Protein AF-A0A7K5V423-F1 (afdb_monomer)

Mean predicted aligned error: 10.43 Å

Radius of gyration: 22.34 Å; Cα contacts (8 Å, |Δi|>4): 93; chains: 1; bounding box: 46×46×79 Å

Structure (mmCIF, N/CA/C/O backbone):
data_AF-A0A7K5V423-F1
#
_entry.id   AF-A0A7K5V423-F1
#
loop_
_atom_site.group_PDB
_atom_site.id
_atom_site.type_symbol
_atom_site.label_atom_id
_atom_site.label_alt_id
_atom_site.label_comp_id
_atom_site.label_asym_id
_atom_site.label_entity_id
_atom_site.label_seq_id
_atom_site.pdbx_PDB_ins_code
_atom_site.Cartn_x
_atom_site.Cartn_y
_atom_site.Cartn_z
_atom_site.occupancy
_atom_site.B_iso_or_equiv
_atom_site.auth_seq_id
_atom_site.auth_comp_id
_atom_site.auth_asym_id
_atom_site.auth_atom_id
_atom_site.pdbx_PDB_model_num
ATOM 1 N N . PHE A 1 1 ? -15.374 -1.436 -6.462 1.00 50.62 1 PHE A N 1
ATOM 2 C CA . PHE A 1 1 ? -16.085 -1.368 -7.755 1.00 50.62 1 PHE A CA 1
ATOM 3 C C . PHE A 1 1 ? -15.903 -0.035 -8.466 1.00 50.62 1 PHE A C 1
ATOM 5 O O . PHE A 1 1 ? -15.470 -0.075 -9.604 1.00 50.62 1 PHE A O 1
ATOM 12 N N . GLN A 1 2 ? -16.116 1.125 -7.826 1.00 54.78 2 GLN A N 1
ATOM 13 C CA . GLN A 1 2 ? -15.914 2.431 -8.483 1.00 54.78 2 GLN A CA 1
ATOM 14 C C . GLN A 1 2 ? -14.522 2.605 -9.125 1.00 54.78 2 GLN A C 1
ATOM 16 O O . GLN A 1 2 ? -14.436 3.073 -10.252 1.00 54.78 2 GLN A O 1
ATOM 21 N N . GLY A 1 3 ? -13.448 2.125 -8.485 1.00 61.47 3 GLY A N 1
ATOM 22 C CA . GLY A 1 3 ? -12.099 2.168 -9.067 1.00 61.47 3 GLY A CA 1
ATOM 23 C C . GLY A 1 3 ? -11.951 1.449 -10.418 1.00 61.47 3 GLY A C 1
ATOM 24 O O . GLY A 1 3 ? -11.221 1.922 -11.270 1.00 61.47 3 GLY A O 1
ATOM 25 N N . ILE A 1 4 ? -12.699 0.371 -10.680 1.00 63.97 4 ILE A N 1
ATOM 26 C CA . ILE A 1 4 ? -12.618 -0.367 -11.959 1.00 63.97 4 ILE A CA 1
ATOM 27 C C . ILE A 1 4 ? -13.113 0.479 -13.138 1.00 63.97 4 ILE A C 1
ATOM 29 O O . ILE A 1 4 ? -12.642 0.298 -14.253 1.00 63.97 4 ILE A O 1
ATOM 33 N N . VAL A 1 5 ? -14.046 1.402 -12.894 1.00 65.00 5 VAL A N 1
ATOM 34 C CA . VAL A 1 5 ? -14.596 2.294 -13.925 1.00 65.00 5 VAL A CA 1
ATOM 35 C C . VAL A 1 5 ? -13.837 3.619 -13.948 1.00 65.00 5 VAL A C 1
ATOM 37 O O . VAL A 1 5 ? -13.493 4.122 -15.013 1.00 65.00 5 VAL A O 1
ATOM 40 N N . ILE A 1 6 ? -13.523 4.166 -12.771 1.00 72.81 6 ILE A N 1
ATOM 41 C CA . ILE A 1 6 ? -12.854 5.463 -12.636 1.00 72.81 6 ILE A CA 1
ATOM 42 C C . ILE A 1 6 ? -11.404 5.393 -13.119 1.00 72.81 6 ILE A C 1
ATOM 44 O O . ILE A 1 6 ? -10.964 6.306 -13.802 1.00 72.81 6 ILE A O 1
ATOM 48 N N . THR A 1 7 ? -10.655 4.331 -12.807 1.00 68.88 7 THR A N 1
ATOM 49 C CA . THR A 1 7 ? -9.236 4.226 -13.184 1.00 68.88 7 THR A CA 1
ATOM 50 C C . THR A 1 7 ? -9.009 4.254 -14.703 1.00 68.88 7 THR A C 1
ATOM 52 O O . THR A 1 7 ? -8.211 5.083 -15.133 1.00 68.88 7 THR A O 1
ATOM 55 N N . PRO A 1 8 ? -9.696 3.455 -15.544 1.00 65.31 8 PRO A N 1
ATOM 56 C CA . PRO A 1 8 ? -9.530 3.552 -16.995 1.00 65.31 8 PRO A CA 1
ATOM 57 C C . PRO A 1 8 ? -10.060 4.872 -17.572 1.00 65.31 8 PRO A C 1
ATOM 59 O O . PRO A 1 8 ? -9.455 5.398 -18.501 1.00 65.31 8 PRO A O 1
ATOM 62 N N . LEU A 1 9 ? -11.125 5.453 -17.004 1.00 70.00 9 LEU A N 1
ATOM 63 C CA . LEU A 1 9 ? -11.620 6.776 -17.408 1.00 70.00 9 LEU A CA 1
ATOM 64 C C . LEU A 1 9 ? -10.583 7.879 -17.127 1.00 70.00 9 LEU A C 1
ATOM 66 O O . LEU A 1 9 ? -10.346 8.749 -17.960 1.00 70.00 9 LEU A O 1
ATOM 70 N N . LEU A 1 10 ? -9.937 7.823 -15.961 1.00 70.12 10 LEU A N 1
ATOM 71 C CA . LEU A 1 10 ? -8.905 8.775 -15.561 1.00 70.12 10 LEU A CA 1
ATOM 72 C C . LEU A 1 10 ? -7.635 8.595 -16.405 1.00 70.12 10 LEU A C 1
ATOM 74 O O . LEU A 1 10 ? -7.051 9.582 -16.839 1.00 70.12 10 LEU A O 1
ATOM 78 N N . LEU A 1 11 ? -7.244 7.351 -16.702 1.00 67.19 11 LEU A N 1
ATOM 79 C CA . LEU A 1 11 ? -6.149 7.063 -17.634 1.00 67.19 11 LEU A CA 1
ATOM 80 C C . LEU A 1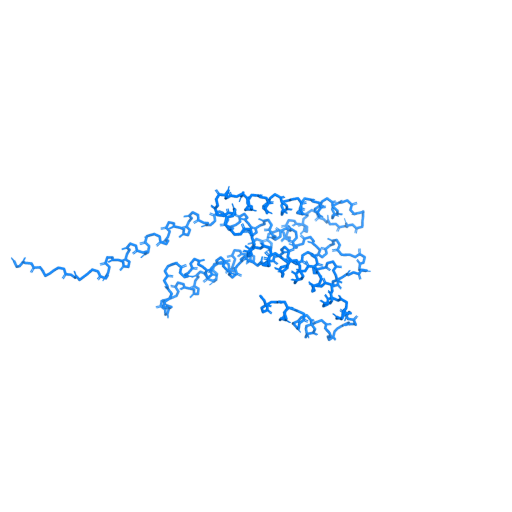 11 ? -6.447 7.602 -19.039 1.00 67.19 11 LEU A C 1
ATOM 82 O O . LEU A 1 11 ? -5.557 8.177 -19.655 1.00 67.19 11 LEU A O 1
ATOM 86 N N . LEU A 1 12 ? -7.684 7.479 -19.528 1.00 66.94 12 LEU A N 1
ATOM 87 C CA . LEU A 1 12 ? -8.092 8.037 -20.820 1.00 66.94 12 LEU A CA 1
ATOM 88 C C . LEU A 1 12 ? -7.981 9.569 -20.834 1.00 66.94 12 LEU A C 1
ATOM 90 O O . LEU A 1 12 ? -7.459 10.132 -21.790 1.00 66.94 12 LEU A O 1
ATOM 94 N N . LEU A 1 13 ? -8.409 10.237 -19.762 1.00 72.00 13 LEU A N 1
ATOM 95 C CA . LEU A 1 13 ? -8.327 11.694 -19.653 1.00 72.00 13 LEU A CA 1
ATOM 96 C C . LEU A 1 13 ? -6.871 12.195 -19.599 1.00 72.00 13 LEU A C 1
ATOM 98 O O . LEU A 1 13 ? -6.524 13.165 -20.270 1.00 72.00 13 LEU A O 1
ATOM 102 N N . PHE A 1 14 ? -6.017 11.535 -18.810 1.00 68.69 14 PHE A N 1
ATOM 103 C CA . PHE A 1 14 ? -4.633 11.970 -18.596 1.00 68.69 14 PHE A CA 1
ATOM 104 C C . PHE A 1 14 ? -3.659 11.511 -19.693 1.00 68.69 14 PHE A C 1
ATOM 106 O O . PHE A 1 14 ? -2.757 12.270 -20.031 1.00 68.69 14 PHE A O 1
ATOM 113 N N . LEU A 1 15 ? -3.815 10.303 -20.251 1.00 63.75 15 LEU A N 1
ATOM 114 C CA . LEU A 1 15 ? -2.890 9.738 -21.249 1.00 63.75 15 LEU A CA 1
ATOM 115 C C . LEU A 1 15 ? -3.443 9.728 -22.681 1.00 63.75 15 LEU A C 1
ATOM 117 O O . LEU A 1 15 ? -2.656 9.737 -23.624 1.00 63.75 15 LEU A O 1
ATOM 121 N N . GLY A 1 16 ? -4.767 9.754 -22.871 1.00 57.25 16 GLY A N 1
ATOM 122 C CA . GLY A 1 16 ? -5.384 9.791 -24.207 1.00 57.25 16 GLY A CA 1
ATOM 123 C C . GLY A 1 16 ? -5.081 11.072 -24.992 1.00 57.25 16 GLY A C 1
ATOM 124 O O . GLY A 1 16 ? -5.249 11.104 -26.206 1.00 57.25 16 GLY A O 1
ATOM 125 N N . SER A 1 17 ? -4.581 12.104 -24.309 1.00 56.50 17 SER A N 1
ATOM 126 C CA . SER A 1 17 ? -4.147 13.370 -24.906 1.00 56.50 17 SER A CA 1
ATOM 127 C C . SER A 1 17 ? -2.738 13.308 -25.519 1.00 56.50 17 SER A C 1
ATOM 129 O O . SER A 1 17 ? -2.360 14.224 -26.245 1.00 56.50 17 SER A O 1
ATOM 131 N N . SER A 1 18 ? -1.938 12.275 -25.218 1.00 53.94 18 SER A N 1
ATOM 132 C CA . SER A 1 18 ? -0.499 12.253 -25.540 1.00 53.94 18 SER A CA 1
ATOM 133 C C . SER A 1 18 ? -0.036 11.037 -26.352 1.00 53.94 18 SER A C 1
ATOM 135 O O . SER A 1 18 ? 1.053 11.086 -26.918 1.00 53.94 18 SER A O 1
ATOM 137 N N . SER A 1 19 ? -0.830 9.966 -26.462 1.00 53.25 19 SER A N 1
ATOM 138 C CA . SER A 1 19 ? -0.511 8.809 -27.314 1.00 53.25 19 SER A CA 1
ATOM 139 C C . SER A 1 19 ? -1.742 7.938 -27.600 1.00 53.25 19 SER A C 1
ATOM 141 O O . SER A 1 19 ? -2.735 7.979 -26.873 1.00 53.25 19 SER A O 1
ATOM 143 N N . SER A 1 20 ? -1.687 7.126 -28.666 1.00 57.38 20 SER A N 1
ATOM 144 C CA . SER A 1 20 ? -2.715 6.130 -29.010 1.00 57.38 20 SER A CA 1
ATOM 145 C C . SER A 1 20 ? -2.671 4.948 -28.034 1.00 57.38 20 SER A C 1
ATOM 147 O O . SER A 1 20 ? -2.261 3.838 -28.378 1.00 57.38 20 SER A O 1
ATOM 149 N N . VAL A 1 21 ? -3.040 5.195 -26.781 1.00 60.91 21 VAL A N 1
ATOM 150 C CA . VAL A 1 21 ? -3.124 4.155 -25.757 1.00 60.91 21 VAL A CA 1
ATOM 151 C C . VAL A 1 21 ? -4.294 3.224 -26.114 1.00 60.91 21 VAL A C 1
ATOM 153 O O . VAL A 1 21 ? -5.422 3.706 -26.260 1.00 60.91 21 VAL A O 1
ATOM 156 N N . PRO A 1 22 ? -4.081 1.901 -26.266 1.00 67.19 22 PRO A N 1
ATOM 157 C CA . PRO A 1 22 ? -5.123 0.976 -26.703 1.00 67.19 22 PRO A CA 1
ATOM 158 C C . PRO A 1 22 ? -6.128 0.711 -25.568 1.00 67.19 22 PRO A C 1
ATOM 160 O O . PRO A 1 22 ? -6.074 -0.285 -24.852 1.00 67.19 22 PRO A O 1
ATOM 163 N N . PHE A 1 23 ? -7.074 1.633 -25.393 1.00 67.88 23 PHE A N 1
ATOM 164 C CA . PHE A 1 23 ? -8.056 1.619 -24.305 1.00 67.88 23 PHE A CA 1
ATOM 165 C C . PHE A 1 23 ? -8.865 0.316 -24.238 1.00 67.88 23 PHE A C 1
ATOM 167 O O . PHE A 1 23 ? -9.04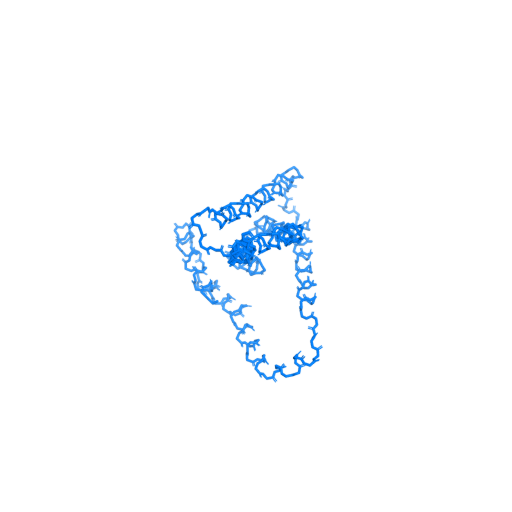8 -0.248 -23.159 1.00 67.88 23 PHE A O 1
ATOM 174 N N . THR A 1 24 ? -9.323 -0.187 -25.388 1.00 71.25 24 THR A N 1
ATOM 175 C CA . THR A 1 24 ? -10.166 -1.389 -25.468 1.00 71.25 24 THR A CA 1
ATOM 176 C C . THR A 1 24 ? -9.448 -2.636 -24.954 1.00 71.25 24 THR A C 1
ATOM 178 O O . THR A 1 24 ? -10.059 -3.440 -24.246 1.00 71.25 24 THR A O 1
ATOM 181 N N . SER A 1 25 ? -8.155 -2.798 -25.258 1.00 72.81 25 SER A N 1
ATOM 182 C CA . SER A 1 25 ? -7.381 -3.941 -24.761 1.00 72.81 25 SER A CA 1
ATOM 183 C C . SER A 1 25 ? -7.120 -3.814 -23.262 1.00 72.81 25 SER A C 1
ATOM 185 O O . SER A 1 25 ? -7.344 -4.780 -22.534 1.00 72.81 25 SER A O 1
ATOM 187 N N . ILE A 1 26 ? -6.767 -2.615 -22.780 1.00 72.69 26 ILE A N 1
ATOM 188 C CA . ILE A 1 26 ? -6.561 -2.353 -21.348 1.00 72.69 26 ILE A CA 1
ATOM 189 C C . ILE A 1 26 ? -7.835 -2.654 -20.554 1.00 72.69 26 ILE A C 1
ATOM 191 O O . ILE A 1 26 ? -7.785 -3.373 -19.557 1.00 72.69 26 ILE A O 1
ATOM 195 N N . PHE A 1 27 ? -8.982 -2.143 -21.006 1.00 73.94 27 PHE A N 1
ATOM 196 C CA . PHE A 1 27 ? -10.268 -2.349 -20.344 1.00 73.94 27 PHE A CA 1
ATOM 197 C C . PHE A 1 27 ? -10.667 -3.830 -20.317 1.00 73.94 27 PHE A C 1
ATOM 199 O O . PHE A 1 27 ? -10.994 -4.359 -19.253 1.00 73.94 27 PHE A O 1
ATOM 206 N N . SER A 1 28 ? -10.593 -4.513 -21.466 1.00 77.75 28 SER A N 1
ATOM 207 C CA . SER A 1 28 ? -10.932 -5.937 -21.579 1.00 77.75 28 SER A CA 1
ATOM 208 C C . SER A 1 28 ? -10.047 -6.801 -20.675 1.00 77.75 28 SER A C 1
ATOM 210 O O . SER A 1 28 ? -10.534 -7.652 -19.927 1.00 77.75 28 SER A O 1
ATOM 212 N N . GLN A 1 29 ? -8.743 -6.531 -20.657 1.00 75.56 29 GLN A N 1
ATOM 213 C CA . GLN A 1 29 ? -7.792 -7.304 -19.869 1.00 75.56 29 GLN A CA 1
ATOM 214 C C . GLN A 1 29 ? -7.914 -7.026 -18.363 1.00 75.56 29 GLN A C 1
ATOM 216 O O . GLN A 1 29 ? -7.826 -7.966 -17.571 1.00 75.56 29 GLN A O 1
ATOM 221 N N . LEU A 1 30 ? -8.201 -5.783 -17.949 1.00 74.56 30 LEU A N 1
ATOM 222 C CA . LEU A 1 30 ? -8.545 -5.445 -16.557 1.00 74.56 30 LEU A CA 1
ATOM 223 C C . LEU A 1 30 ? -9.791 -6.214 -16.115 1.00 74.56 30 LEU A C 1
ATOM 225 O O . LEU A 1 30 ? -9.808 -6.826 -15.044 1.00 74.56 30 LEU A O 1
ATOM 229 N N . PHE A 1 31 ? -10.823 -6.215 -16.960 1.00 80.00 31 PHE A N 1
ATOM 230 C CA . PHE A 1 31 ? -12.067 -6.915 -16.681 1.00 80.00 31 PHE A CA 1
ATOM 231 C C . PHE A 1 31 ? -11.821 -8.415 -16.474 1.00 80.00 31 PHE A C 1
ATOM 233 O O . PHE A 1 31 ? -12.218 -8.965 -15.444 1.00 80.00 31 PHE A O 1
ATOM 240 N N . MET A 1 32 ? -11.075 -9.051 -17.378 1.00 83.19 32 MET A N 1
ATOM 241 C CA . MET A 1 32 ? -10.729 -10.473 -17.277 1.00 83.19 32 MET A CA 1
ATOM 242 C C . MET A 1 32 ? -9.826 -10.795 -16.078 1.00 83.19 32 MET A C 1
ATOM 244 O O . MET A 1 32 ? -10.017 -11.814 -15.422 1.00 83.19 32 MET A O 1
ATOM 248 N N . THR A 1 33 ? -8.866 -9.928 -15.753 1.00 78.25 33 THR A N 1
ATOM 249 C CA . THR A 1 33 ? -7.858 -10.208 -14.712 1.00 78.25 33 THR A CA 1
ATOM 250 C C . THR A 1 33 ? -8.357 -9.890 -13.302 1.00 78.25 33 THR A C 1
ATOM 252 O O . THR A 1 33 ? -7.920 -10.514 -12.340 1.00 78.25 33 THR A O 1
ATOM 255 N N . VAL A 1 34 ? -9.263 -8.919 -13.149 1.00 77.75 34 VAL A N 1
ATOM 256 C CA . VAL A 1 34 ? -9.687 -8.413 -11.832 1.00 77.75 34 VAL A CA 1
ATOM 257 C C . VAL A 1 34 ? -11.173 -8.643 -11.597 1.00 77.75 34 VAL A C 1
ATOM 259 O O . VAL A 1 34 ? -11.556 -9.167 -10.554 1.00 77.75 34 VAL A O 1
ATOM 262 N N . VAL A 1 35 ? -12.032 -8.265 -12.545 1.00 80.81 35 VAL A N 1
ATOM 263 C CA . VAL A 1 35 ? -13.490 -8.282 -12.335 1.00 80.81 35 VAL A CA 1
ATOM 264 C C . VAL A 1 35 ? -14.030 -9.705 -12.349 1.00 80.81 35 VAL A C 1
ATOM 266 O O . VAL A 1 35 ? -14.762 -10.085 -11.436 1.00 80.81 35 VAL A O 1
ATOM 269 N N . VAL A 1 36 ? -13.631 -10.506 -13.336 1.00 86.81 36 VAL A N 1
ATOM 270 C CA . VAL A 1 36 ? -14.049 -11.909 -13.465 1.00 86.81 36 VAL A CA 1
ATOM 271 C C . VAL A 1 36 ? -13.692 -12.735 -12.218 1.00 86.81 36 VAL A C 1
ATOM 273 O O . VAL A 1 36 ? -14.615 -13.286 -11.610 1.00 86.81 36 VAL A O 1
ATOM 276 N N . PRO A 1 37 ? -12.428 -12.794 -11.749 1.00 86.81 37 PRO A N 1
ATOM 277 C CA . PRO A 1 37 ? -12.095 -13.559 -10.547 1.00 86.81 37 PRO A CA 1
ATOM 278 C C . PRO A 1 37 ? -12.760 -13.010 -9.280 1.00 86.81 37 PRO A C 1
ATOM 280 O O . PRO A 1 37 ? -13.091 -13.793 -8.389 1.00 86.81 37 PRO A O 1
ATOM 283 N N . LEU A 1 38 ? -13.037 -11.702 -9.196 1.00 85.25 38 LEU A N 1
ATOM 284 C CA . LEU A 1 38 ? -13.831 -11.151 -8.094 1.00 85.25 38 LEU A CA 1
ATOM 285 C C . LEU A 1 38 ? -15.280 -11.650 -8.122 1.00 85.25 38 LEU A C 1
ATOM 287 O O . LEU A 1 38 ? -15.792 -12.038 -7.073 1.00 85.25 38 LEU A O 1
ATOM 291 N N . ILE A 1 39 ? -15.938 -11.666 -9.284 1.00 87.81 39 ILE A N 1
ATOM 292 C CA . ILE A 1 39 ? -17.312 -12.178 -9.423 1.00 87.81 39 ILE A CA 1
ATOM 293 C C . ILE A 1 39 ? -17.355 -13.661 -9.054 1.00 87.81 39 ILE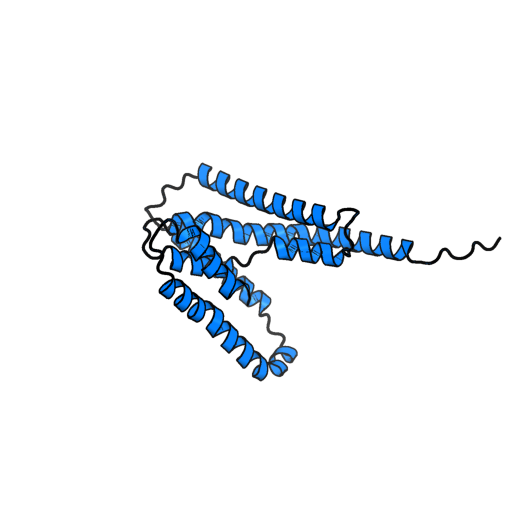 A C 1
ATOM 295 O O . ILE A 1 39 ? -18.164 -14.055 -8.212 1.00 87.81 39 ILE A O 1
ATOM 299 N N . ILE A 1 40 ? -16.445 -14.463 -9.615 1.00 90.50 40 ILE A N 1
ATOM 300 C CA . ILE A 1 40 ? -16.327 -15.892 -9.297 1.00 90.50 40 ILE A CA 1
ATOM 301 C C . ILE A 1 40 ? -16.108 -16.070 -7.791 1.00 90.50 40 ILE A C 1
ATOM 303 O O . ILE A 1 40 ? -16.834 -16.826 -7.151 1.00 90.50 40 ILE A O 1
ATOM 307 N N . GLY A 1 41 ? -15.179 -15.318 -7.197 1.00 87.31 41 GLY A N 1
ATOM 308 C CA . GLY A 1 41 ? -14.908 -15.354 -5.762 1.00 87.31 41 GLY A CA 1
ATOM 309 C C . GLY A 1 41 ? -16.129 -15.010 -4.903 1.00 87.31 41 GLY A C 1
ATOM 310 O O . GLY A 1 41 ? -16.377 -15.683 -3.905 1.00 87.31 41 GLY A O 1
ATOM 311 N N . GLN A 1 42 ? -16.935 -14.014 -5.288 1.00 87.56 42 GLN A N 1
ATOM 312 C CA . GLN A 1 42 ? -18.170 -13.660 -4.569 1.00 87.56 42 GLN A CA 1
ATOM 313 C C . GLN A 1 42 ? -19.248 -14.744 -4.687 1.00 87.56 42 GLN A C 1
ATOM 315 O O . GLN A 1 42 ? -19.936 -15.031 -3.705 1.00 87.56 42 GLN A O 1
ATOM 320 N N . ILE A 1 43 ? -19.378 -15.370 -5.860 1.00 91.56 43 ILE A N 1
ATOM 321 C CA . ILE A 1 43 ? -20.303 -16.487 -6.084 1.00 91.56 43 ILE A CA 1
ATOM 322 C C . ILE A 1 43 ? -19.879 -17.684 -5.229 1.00 91.56 43 ILE A C 1
ATOM 324 O O . ILE A 1 43 ? -20.669 -18.176 -4.427 1.00 91.56 43 ILE A O 1
ATOM 328 N N . VAL A 1 44 ? -18.612 -18.096 -5.320 1.00 90.50 44 VAL A N 1
ATOM 329 C CA . VAL A 1 44 ? -18.041 -19.206 -4.541 1.00 90.50 44 VAL A CA 1
ATOM 330 C C . VAL A 1 44 ? -18.165 -18.949 -3.038 1.00 90.50 44 VAL A C 1
ATOM 332 O O . VAL A 1 44 ? -18.533 -19.852 -2.283 1.00 90.50 44 VAL A O 1
ATOM 335 N N . ARG A 1 45 ? -17.950 -17.704 -2.589 1.00 85.88 45 ARG A N 1
ATOM 336 C CA . ARG A 1 45 ? -18.120 -17.317 -1.182 1.00 85.88 45 ARG A CA 1
ATOM 337 C C . ARG A 1 45 ? -19.530 -17.600 -0.672 1.00 85.88 45 ARG A C 1
ATOM 339 O O . ARG A 1 45 ? -19.655 -17.974 0.488 1.00 85.88 45 ARG A O 1
ATOM 346 N N . ARG A 1 46 ? -20.574 -17.455 -1.497 1.00 85.94 46 ARG A N 1
ATOM 347 C CA . ARG A 1 46 ? -21.955 -17.770 -1.093 1.00 85.94 46 ARG A CA 1
ATOM 348 C C . ARG A 1 46 ? -22.139 -19.260 -0.784 1.00 85.94 46 ARG A C 1
ATOM 350 O O . ARG A 1 46 ? -22.878 -19.575 0.137 1.00 85.94 46 ARG A O 1
ATOM 357 N N . TYR A 1 47 ? -21.448 -20.144 -1.502 1.00 86.62 47 TYR A N 1
ATOM 358 C CA . TYR A 1 47 ? -21.573 -21.597 -1.338 1.00 86.62 47 TYR A CA 1
ATOM 359 C C . TYR A 1 47 ? -20.664 -22.176 -0.247 1.00 86.62 47 TYR A C 1
ATOM 361 O O . TYR A 1 47 ? -21.012 -23.169 0.380 1.00 86.62 47 TYR A O 1
ATOM 369 N N . ILE A 1 48 ? -19.503 -21.561 0.000 1.00 86.94 48 ILE A N 1
ATOM 370 C CA . ILE A 1 48 ? -18.480 -22.086 0.928 1.00 86.94 48 ILE A CA 1
ATOM 371 C C . ILE A 1 48 ? -18.484 -21.328 2.273 1.00 86.94 48 ILE A C 1
ATOM 373 O O . ILE A 1 48 ? -17.692 -21.631 3.164 1.00 86.94 48 ILE A O 1
ATOM 377 N N . LYS A 1 49 ? -19.390 -20.356 2.468 1.00 83.94 49 LYS A N 1
ATOM 378 C CA . LYS A 1 49 ? -19.435 -19.489 3.660 1.00 83.94 49 LYS A CA 1
ATOM 379 C C . LYS A 1 49 ? -19.420 -20.277 4.975 1.00 83.94 49 LYS A C 1
ATOM 381 O O . LYS A 1 49 ? -18.587 -19.998 5.834 1.00 83.94 49 LYS A O 1
ATOM 386 N N . ASP A 1 50 ? -20.278 -21.286 5.100 1.00 83.06 50 ASP A N 1
ATOM 387 C CA . ASP A 1 50 ? -20.435 -22.041 6.349 1.00 83.06 50 ASP A CA 1
ATOM 388 C C . ASP A 1 50 ? -19.214 -22.912 6.659 1.00 83.06 50 ASP A C 1
ATOM 390 O O . ASP A 1 50 ? -18.798 -23.040 7.811 1.00 83.06 50 ASP A O 1
ATOM 394 N N . TRP A 1 51 ? -18.585 -23.484 5.628 1.00 86.44 51 TRP A N 1
ATOM 395 C CA . TRP A 1 51 ? -17.313 -24.192 5.781 1.00 86.44 51 TRP A CA 1
ATOM 396 C C . TRP A 1 51 ? -16.197 -23.228 6.192 1.00 86.44 51 TRP A C 1
ATOM 398 O O . TRP A 1 51 ? -15.367 -23.546 7.049 1.00 86.44 51 TRP A O 1
ATOM 408 N N . LEU A 1 52 ? -16.207 -22.028 5.614 1.00 84.50 52 LEU A N 1
ATOM 409 C CA . LEU A 1 52 ? -15.179 -21.029 5.829 1.00 84.50 52 LEU A CA 1
ATOM 410 C C . LEU A 1 52 ? -15.189 -20.474 7.256 1.00 84.50 52 LEU A C 1
ATOM 412 O O . LEU A 1 52 ? -14.132 -20.344 7.876 1.00 84.50 52 LEU A O 1
ATOM 416 N N . GLU A 1 53 ? -16.377 -20.199 7.792 1.00 82.12 53 GLU A N 1
ATOM 417 C CA . GLU A 1 53 ? -16.557 -19.739 9.173 1.00 82.12 53 GLU A CA 1
ATOM 418 C C . GLU A 1 53 ? -16.136 -20.806 10.195 1.00 82.12 53 GLU A C 1
ATOM 420 O O . GLU A 1 53 ? -15.598 -20.467 11.253 1.00 82.12 53 GLU A O 1
ATOM 425 N N . ARG A 1 54 ? -16.294 -22.093 9.855 1.00 81.94 54 ARG A N 1
ATOM 426 C CA . ARG A 1 54 ? -15.889 -23.224 10.706 1.00 81.94 54 ARG A CA 1
ATOM 427 C C . ARG A 1 54 ? -14.384 -23.477 10.689 1.00 81.94 54 ARG A C 1
ATOM 429 O O . ARG A 1 54 ? -13.793 -23.686 11.744 1.00 81.94 54 ARG A O 1
ATOM 436 N N . LYS A 1 55 ? -13.755 -23.486 9.509 1.00 81.00 55 LYS A N 1
ATOM 437 C CA . LYS A 1 55 ? -12.328 -23.827 9.359 1.00 81.00 55 LYS A CA 1
ATOM 438 C C . LYS A 1 55 ? -11.382 -22.648 9.570 1.00 81.00 55 LYS A C 1
ATOM 440 O O . LYS A 1 55 ? -10.214 -22.897 9.849 1.00 81.00 55 LYS A O 1
ATOM 445 N N . LYS A 1 56 ? -11.858 -21.403 9.426 1.00 77.75 56 LYS A N 1
ATOM 446 C CA . LYS A 1 56 ? -11.053 -20.167 9.517 1.00 77.75 56 LYS A CA 1
ATOM 447 C C . LYS A 1 56 ? -9.675 -20.311 8.842 1.00 77.75 56 LYS A C 1
ATOM 449 O O . LYS A 1 56 ? -8.653 -20.065 9.487 1.00 77.75 56 LYS A O 1
ATOM 454 N N . PRO A 1 57 ? -9.617 -20.754 7.571 1.00 80.31 57 PRO A N 1
ATOM 455 C CA . PRO A 1 57 ? -8.354 -20.915 6.876 1.00 80.31 57 PRO A CA 1
ATOM 456 C C . PRO A 1 57 ? -7.596 -19.581 6.867 1.00 80.31 57 PRO A C 1
ATOM 458 O O . PRO A 1 57 ? -8.218 -18.514 6.779 1.00 80.31 57 PRO A O 1
ATOM 461 N N . PRO A 1 58 ? -6.257 -19.612 6.944 1.00 85.69 58 PRO A N 1
ATOM 462 C CA . PRO A 1 58 ? -5.439 -18.417 7.092 1.00 85.69 58 PRO A CA 1
ATOM 463 C C . PRO A 1 58 ? -5.268 -17.687 5.750 1.00 85.69 58 PRO A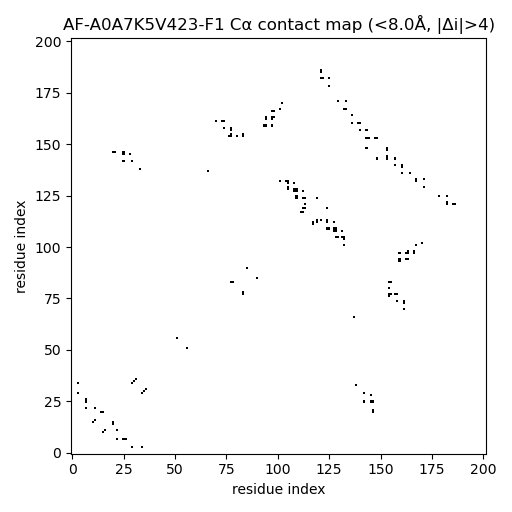 C 1
ATOM 465 O O . PRO A 1 58 ? -4.150 -17.459 5.292 1.00 85.69 58 PRO A O 1
ATOM 468 N N . PHE A 1 59 ? -6.372 -17.286 5.110 1.00 82.12 59 PHE A N 1
ATOM 469 C CA . PHE A 1 59 ? -6.352 -16.554 3.840 1.00 82.12 59 PHE A CA 1
ATOM 470 C C . PHE A 1 59 ? -5.500 -15.288 3.901 1.00 82.12 59 PHE A C 1
ATOM 472 O O . PHE A 1 59 ? -4.852 -14.952 2.917 1.00 82.12 59 PHE A O 1
ATOM 479 N N . GLY A 1 60 ? -5.441 -14.628 5.062 1.00 78.81 60 GLY A N 1
ATOM 480 C CA . GLY A 1 60 ? -4.539 -13.499 5.286 1.00 78.81 60 GLY A CA 1
ATOM 481 C C . GLY A 1 60 ? -3.070 -13.882 5.088 1.00 78.81 60 GLY A C 1
ATOM 482 O O . GLY A 1 60 ? -2.380 -13.247 4.298 1.00 78.81 60 GLY A O 1
ATOM 483 N N . ALA A 1 61 ? -2.607 -14.963 5.723 1.00 82.50 61 ALA A N 1
ATOM 484 C CA . ALA A 1 61 ? -1.222 -15.419 5.597 1.00 82.50 61 ALA A CA 1
ATOM 485 C C . ALA A 1 61 ? -0.898 -15.880 4.170 1.00 82.50 61 ALA A C 1
ATOM 487 O O . ALA A 1 61 ? 0.153 -15.529 3.638 1.00 82.50 61 ALA A O 1
ATOM 488 N N . ILE A 1 62 ? -1.827 -16.598 3.530 1.00 87.19 62 ILE A N 1
ATOM 489 C CA . ILE A 1 62 ? -1.688 -17.015 2.128 1.00 87.19 62 ILE A CA 1
ATOM 490 C C . ILE A 1 62 ? -1.569 -15.781 1.227 1.00 87.19 62 ILE A C 1
ATOM 492 O O . ILE A 1 62 ? -0.658 -15.711 0.408 1.00 87.19 62 ILE A O 1
ATOM 496 N N . SER A 1 63 ? -2.431 -14.776 1.416 1.00 81.19 63 SER A N 1
ATOM 497 C CA . SER A 1 63 ? -2.387 -13.543 0.626 1.00 81.19 63 SER A CA 1
ATOM 498 C C . SER A 1 63 ? -1.069 -12.789 0.803 1.00 81.19 63 SER A C 1
ATOM 500 O O . SER A 1 63 ? -0.488 -12.354 -0.186 1.00 81.19 63 SER A O 1
ATOM 502 N N . SER A 1 64 ? -0.543 -12.713 2.030 1.00 79.31 64 SER A N 1
ATOM 503 C CA . SER A 1 64 ? 0.754 -12.092 2.313 1.00 79.31 64 SER A CA 1
ATOM 504 C C . SER A 1 64 ? 1.916 -12.872 1.698 1.00 79.31 64 SER A C 1
ATOM 506 O O . SER A 1 64 ? 2.856 -12.263 1.197 1.00 79.31 64 SER A O 1
ATOM 508 N N . CYS A 1 65 ? 1.854 -14.206 1.700 1.00 85.31 65 CYS A N 1
ATOM 509 C CA . CYS A 1 65 ? 2.868 -15.060 1.081 1.00 85.31 65 CYS A CA 1
ATOM 510 C C . CYS A 1 65 ? 2.894 -14.884 -0.443 1.00 85.31 65 CYS A C 1
ATOM 512 O O . CYS A 1 65 ? 3.954 -14.629 -1.011 1.00 85.31 65 CYS A O 1
ATOM 514 N N . VAL A 1 66 ? 1.726 -14.923 -1.094 1.00 84.00 66 VAL A N 1
ATOM 515 C CA . VAL A 1 66 ? 1.595 -14.668 -2.539 1.00 84.00 66 VAL A CA 1
ATOM 516 C C . VAL A 1 66 ? 2.090 -13.266 -2.886 1.00 84.00 66 VAL A C 1
ATOM 518 O O . VAL A 1 66 ? 2.822 -13.086 -3.854 1.00 84.00 66 VAL A O 1
ATOM 521 N N . LEU A 1 67 ? 1.744 -12.271 -2.070 1.00 78.62 67 LEU A N 1
ATOM 522 C CA . LEU A 1 67 ? 2.191 -10.895 -2.253 1.00 78.62 67 LEU A CA 1
ATOM 523 C C . LEU A 1 67 ? 3.715 -10.767 -2.173 1.00 78.62 67 LEU A C 1
ATOM 525 O O . LEU A 1 67 ? 4.320 -10.131 -3.033 1.00 78.62 67 LEU A O 1
ATOM 529 N N . LEU A 1 68 ? 4.333 -11.406 -1.179 1.00 81.94 68 LEU A N 1
ATOM 530 C CA . LEU A 1 68 ? 5.786 -11.455 -1.033 1.00 81.94 68 LEU A CA 1
ATOM 531 C C . LEU A 1 68 ? 6.448 -12.150 -2.229 1.00 81.94 68 LEU A C 1
ATOM 533 O O . LEU A 1 68 ? 7.456 -11.662 -2.734 1.00 81.94 68 LEU A O 1
ATOM 537 N N . MET A 1 69 ? 5.853 -13.236 -2.727 1.00 84.06 69 MET A N 1
ATOM 538 C CA . MET A 1 69 ? 6.333 -13.954 -3.908 1.00 84.06 69 MET A CA 1
ATOM 539 C C . MET A 1 69 ? 6.253 -13.096 -5.180 1.00 84.06 69 MET A C 1
ATOM 541 O O . MET A 1 69 ? 7.195 -13.093 -5.968 1.00 84.06 69 MET A O 1
ATOM 545 N N . ILE A 1 70 ? 5.181 -12.318 -5.370 1.00 79.81 70 ILE A N 1
ATOM 546 C CA . ILE A 1 70 ? 5.056 -11.368 -6.492 1.00 79.81 70 ILE A CA 1
ATOM 547 C C . ILE A 1 70 ? 6.138 -10.285 -6.409 1.00 79.81 70 ILE A C 1
ATOM 549 O O . ILE A 1 70 ? 6.776 -9.975 -7.414 1.00 79.81 70 ILE A O 1
ATOM 553 N N . ILE A 1 71 ? 6.369 -9.721 -5.220 1.00 76.31 71 ILE A N 1
ATOM 554 C CA . ILE A 1 71 ? 7.420 -8.713 -5.012 1.00 76.31 71 ILE A CA 1
ATOM 555 C C . ILE A 1 71 ? 8.791 -9.312 -5.341 1.00 76.31 71 ILE A C 1
ATOM 557 O O . ILE A 1 71 ? 9.553 -8.703 -6.084 1.00 76.31 71 ILE A O 1
ATOM 561 N N . TYR A 1 72 ? 9.083 -10.510 -4.830 1.00 80.94 72 TYR A N 1
ATOM 562 C CA . TYR A 1 72 ? 10.353 -11.198 -5.050 1.00 80.94 72 TYR A CA 1
ATOM 563 C C . TYR A 1 72 ? 10.594 -11.519 -6.527 1.00 80.94 72 TYR A C 1
ATOM 565 O O . TYR A 1 72 ? 11.622 -11.136 -7.074 1.00 80.94 72 TYR A O 1
ATOM 573 N N . THR A 1 73 ? 9.632 -12.170 -7.186 1.00 79.19 73 THR A N 1
ATOM 574 C CA . THR A 1 73 ? 9.738 -12.534 -8.609 1.00 79.19 73 THR A CA 1
ATOM 575 C C . THR A 1 73 ? 9.927 -11.302 -9.484 1.00 79.19 73 THR A C 1
ATOM 577 O O . THR A 1 73 ? 10.832 -11.275 -10.308 1.00 79.19 73 THR A O 1
ATOM 580 N N . THR A 1 74 ? 9.158 -10.238 -9.244 1.00 73.69 74 THR A N 1
ATOM 581 C CA . THR A 1 74 ? 9.300 -9.011 -10.035 1.00 73.69 74 THR A CA 1
ATOM 582 C C . THR A 1 74 ? 10.614 -8.281 -9.734 1.00 73.69 74 THR A C 1
ATOM 584 O O . THR A 1 74 ? 11.206 -7.708 -10.639 1.00 73.69 74 THR A O 1
ATOM 587 N N . PHE A 1 75 ? 11.111 -8.319 -8.492 1.00 75.88 75 PHE A N 1
ATOM 588 C CA . PHE A 1 75 ? 12.437 -7.794 -8.157 1.00 75.88 75 PHE A CA 1
ATOM 589 C C . PHE A 1 75 ? 13.529 -8.560 -8.914 1.00 75.88 75 PHE A C 1
ATOM 591 O O . PHE A 1 75 ? 14.360 -7.944 -9.573 1.00 75.88 75 PHE A O 1
ATOM 598 N N . CYS A 1 76 ? 13.496 -9.894 -8.889 1.00 78.25 76 CYS A N 1
ATOM 599 C CA . CYS A 1 76 ? 14.418 -10.720 -9.664 1.00 78.25 76 CYS A CA 1
ATOM 600 C C . CYS A 1 76 ? 14.346 -10.406 -11.165 1.00 78.25 76 CYS A C 1
ATOM 602 O O . CYS A 1 76 ? 15.391 -10.176 -11.764 1.00 78.25 76 CYS A O 1
ATOM 604 N N . ASP A 1 77 ? 13.146 -10.308 -11.745 1.00 74.06 77 ASP A N 1
ATOM 605 C CA . ASP A 1 77 ? 12.956 -9.949 -13.157 1.00 74.06 77 ASP A CA 1
ATOM 606 C C . ASP A 1 77 ? 13.543 -8.570 -13.479 1.00 74.06 77 ASP A C 1
ATOM 608 O O . ASP A 1 77 ? 14.209 -8.392 -14.496 1.00 74.06 77 ASP A O 1
ATOM 612 N N . THR A 1 78 ? 13.325 -7.574 -12.616 1.00 72.31 78 THR A N 1
ATOM 613 C CA . THR A 1 78 ? 13.905 -6.240 -12.783 1.00 72.31 78 THR A CA 1
ATOM 614 C C . THR A 1 78 ? 15.431 -6.317 -12.772 1.00 72.31 78 THR A C 1
ATOM 616 O O . THR A 1 78 ? 16.052 -5.902 -13.740 1.00 72.31 78 THR A O 1
ATOM 619 N N . PHE A 1 79 ? 16.056 -6.871 -11.732 1.00 73.81 79 PHE A N 1
ATOM 620 C CA . PHE A 1 79 ? 17.520 -6.856 -11.598 1.00 73.81 79 PHE A CA 1
ATOM 621 C C . PHE A 1 79 ? 18.251 -7.844 -12.521 1.00 73.81 79 PHE A C 1
ATOM 623 O O . PHE A 1 79 ? 19.450 -7.691 -12.734 1.00 73.81 79 PHE A O 1
ATOM 630 N N . ALA A 1 80 ? 17.552 -8.830 -13.087 1.00 74.31 80 ALA A N 1
ATOM 631 C CA . ALA A 1 80 ? 18.099 -9.729 -14.100 1.00 74.31 80 ALA A CA 1
ATOM 632 C C . ALA A 1 80 ? 18.116 -9.117 -15.512 1.00 74.31 80 ALA A C 1
ATOM 634 O O . ALA A 1 80 ? 18.769 -9.671 -16.395 1.00 74.31 80 ALA A O 1
ATOM 635 N N . ASN A 1 81 ? 17.413 -8.001 -15.751 1.00 69.81 81 ASN A N 1
ATOM 636 C CA . ASN A 1 81 ? 17.401 -7.350 -17.060 1.00 69.81 81 ASN A CA 1
ATOM 637 C C . ASN A 1 81 ? 18.727 -6.600 -17.310 1.00 69.81 81 ASN A C 1
ATOM 639 O O . ASN A 1 81 ? 19.007 -5.626 -16.610 1.00 69.81 81 ASN A O 1
ATOM 643 N N . PRO A 1 82 ? 19.509 -6.975 -18.341 1.00 62.31 82 PRO A N 1
ATOM 644 C CA . PRO A 1 82 ? 20.813 -6.366 -18.622 1.00 62.31 82 PRO A CA 1
ATOM 645 C C . PRO A 1 82 ? 20.731 -4.911 -19.116 1.00 62.31 82 PRO A C 1
ATOM 647 O O . PRO A 1 82 ? 21.731 -4.207 -19.087 1.00 62.31 82 PRO A O 1
ATOM 650 N N . ASN A 1 83 ? 19.546 -4.441 -19.521 1.00 61.47 83 ASN A N 1
ATOM 651 C CA . ASN A 1 83 ? 19.313 -3.084 -20.039 1.00 61.47 83 ASN A CA 1
ATOM 652 C C . ASN A 1 83 ? 19.048 -2.038 -18.937 1.00 61.47 83 ASN A C 1
ATOM 654 O O . ASN A 1 83 ? 18.627 -0.917 -19.225 1.00 61.47 83 ASN A O 1
ATOM 658 N N . ILE A 1 84 ? 19.203 -2.411 -17.667 1.00 64.75 84 ILE A N 1
ATOM 659 C CA . ILE A 1 84 ? 18.956 -1.528 -16.531 1.00 64.75 84 ILE A CA 1
ATOM 660 C C . ILE A 1 84 ? 20.277 -0.885 -16.094 1.00 64.75 84 ILE A C 1
ATOM 662 O O . ILE A 1 84 ? 20.969 -1.393 -15.215 1.00 64.75 84 ILE A O 1
ATOM 666 N N . ASP A 1 85 ? 20.581 0.285 -16.656 1.00 64.50 85 ASP A N 1
ATOM 667 C CA . ASP A 1 85 ? 21.587 1.211 -16.117 1.00 64.50 85 ASP A CA 1
ATOM 668 C C . ASP A 1 85 ? 21.013 1.946 -14.889 1.00 64.50 85 ASP A C 1
ATOM 670 O O . ASP A 1 85 ? 20.738 3.148 -14.909 1.00 64.50 85 ASP A O 1
ATOM 674 N N . LEU A 1 86 ? 20.752 1.212 -13.802 1.00 66.88 86 LEU A N 1
ATOM 675 C CA . LEU A 1 86 ? 20.371 1.816 -12.522 1.00 66.88 86 LEU A CA 1
ATOM 676 C C . LEU A 1 86 ? 21.608 2.013 -11.656 1.00 66.88 86 LEU A C 1
ATOM 678 O O . LEU A 1 86 ? 22.124 1.072 -11.051 1.00 66.88 86 LEU A O 1
ATOM 682 N N . ASP A 1 87 ? 22.031 3.268 -11.533 1.00 76.06 87 ASP A N 1
ATOM 683 C CA . ASP A 1 87 ? 23.031 3.637 -10.544 1.00 76.06 87 ASP A CA 1
ATOM 684 C C . ASP A 1 87 ? 22.491 3.419 -9.116 1.00 76.06 87 ASP A C 1
ATOM 686 O O . ASP A 1 87 ? 21.327 3.702 -8.793 1.00 76.06 87 ASP A O 1
ATOM 690 N N . LYS A 1 88 ? 23.355 2.916 -8.228 1.00 78.62 88 LYS A N 1
ATOM 691 C CA . LYS A 1 88 ? 23.003 2.599 -6.833 1.00 78.62 88 LYS A CA 1
ATOM 692 C C . LYS A 1 88 ? 22.536 3.850 -6.089 1.00 78.62 88 LYS A C 1
ATOM 694 O O . LYS A 1 88 ? 21.621 3.767 -5.268 1.00 78.62 88 LYS A O 1
ATOM 699 N N . PHE A 1 89 ? 23.122 5.009 -6.397 1.00 81.19 89 PHE A N 1
ATOM 700 C CA . PHE A 1 89 ? 22.707 6.286 -5.817 1.00 81.19 89 PHE A CA 1
ATOM 701 C C . PHE A 1 89 ? 21.300 6.687 -6.260 1.00 81.19 89 PHE A C 1
ATOM 703 O O . PHE A 1 89 ? 20.490 7.077 -5.417 1.00 81.19 89 PHE A O 1
ATOM 710 N N . SER A 1 90 ? 20.964 6.523 -7.542 1.00 81.25 90 SER A N 1
ATOM 711 C CA . SER A 1 90 ? 19.617 6.796 -8.055 1.00 81.25 90 SER A CA 1
ATOM 712 C C . SER A 1 90 ? 18.562 5.923 -7.374 1.00 81.25 90 SER A C 1
ATOM 714 O O . SER A 1 90 ? 17.509 6.429 -6.987 1.00 81.25 90 SER A O 1
ATOM 716 N N . LEU A 1 91 ? 18.856 4.640 -7.139 1.00 80.56 91 LEU A N 1
ATOM 717 C CA . LEU A 1 91 ? 17.959 3.748 -6.398 1.00 80.56 91 LEU A CA 1
ATOM 718 C C . LEU A 1 91 ? 17.730 4.205 -4.953 1.00 80.56 91 LEU A C 1
ATOM 720 O O . LEU A 1 91 ? 16.585 4.245 -4.501 1.00 80.56 91 LEU A O 1
ATOM 724 N N . ILE A 1 92 ? 18.789 4.586 -4.234 1.00 84.19 92 ILE A N 1
ATOM 725 C CA . ILE A 1 92 ? 18.673 5.086 -2.854 1.00 84.19 92 ILE A CA 1
ATOM 726 C C . ILE A 1 92 ? 17.831 6.365 -2.811 1.00 84.19 92 ILE A C 1
ATOM 728 O O . ILE A 1 92 ? 16.962 6.504 -1.947 1.00 84.19 92 ILE A O 1
ATOM 732 N N . ILE A 1 93 ? 18.041 7.277 -3.763 1.00 85.94 93 ILE A N 1
ATOM 733 C CA . ILE A 1 93 ? 17.255 8.509 -3.879 1.00 85.94 93 ILE A CA 1
ATOM 734 C C . ILE A 1 93 ? 15.778 8.181 -4.132 1.00 85.94 93 ILE A C 1
ATOM 736 O O . ILE A 1 93 ? 14.914 8.738 -3.458 1.00 85.94 93 ILE A O 1
ATOM 740 N N . ILE A 1 94 ? 15.471 7.240 -5.030 1.00 84.62 94 ILE A N 1
ATOM 741 C CA . ILE A 1 94 ? 14.092 6.803 -5.304 1.00 84.62 94 ILE A CA 1
ATOM 742 C C . ILE A 1 94 ? 13.436 6.235 -4.039 1.00 84.62 94 ILE A C 1
ATOM 744 O O . ILE A 1 94 ? 12.305 6.609 -3.720 1.00 84.62 94 ILE A O 1
ATOM 748 N N . VAL A 1 95 ? 14.139 5.383 -3.286 1.00 85.81 95 VAL A N 1
ATOM 749 C CA . VAL A 1 95 ? 13.643 4.833 -2.010 1.00 85.81 95 VAL A CA 1
ATOM 750 C C . VAL A 1 95 ? 13.352 5.956 -1.014 1.00 85.81 95 VAL A C 1
ATOM 752 O O . VAL A 1 95 ? 12.275 5.976 -0.415 1.00 85.81 95 VAL A O 1
ATOM 755 N N . LEU A 1 96 ? 14.275 6.908 -0.853 1.00 87.62 96 LEU A N 1
ATOM 756 C CA . LEU A 1 96 ? 14.103 8.043 0.057 1.00 87.62 96 LEU A CA 1
ATOM 757 C C . LEU A 1 96 ? 12.923 8.930 -0.340 1.00 87.62 96 LEU A C 1
ATOM 759 O O . LEU A 1 96 ? 12.138 9.316 0.526 1.00 87.62 96 LEU A O 1
ATOM 763 N N . ILE A 1 97 ? 12.765 9.221 -1.632 1.00 89.62 97 ILE A N 1
ATOM 764 C CA . ILE A 1 97 ? 11.633 9.997 -2.148 1.00 89.62 97 ILE A CA 1
ATOM 765 C C . ILE A 1 97 ? 10.324 9.269 -1.843 1.00 89.62 97 ILE A C 1
ATOM 767 O O . ILE A 1 97 ? 9.413 9.869 -1.277 1.00 89.62 97 ILE A O 1
ATOM 771 N N . ILE A 1 98 ? 10.237 7.974 -2.154 1.00 88.31 98 ILE A N 1
ATOM 772 C CA . ILE A 1 98 ? 9.054 7.144 -1.885 1.00 88.31 98 ILE A CA 1
ATOM 773 C C . ILE A 1 98 ? 8.694 7.165 -0.398 1.00 88.31 98 ILE A C 1
ATOM 775 O O . ILE A 1 98 ? 7.534 7.381 -0.041 1.00 88.31 98 ILE A O 1
ATOM 779 N N . PHE A 1 99 ? 9.686 6.970 0.469 1.00 88.69 99 PHE A N 1
ATOM 780 C CA . PHE A 1 99 ? 9.485 6.939 1.912 1.00 88.69 99 PHE A CA 1
ATOM 781 C C . PHE A 1 99 ? 9.039 8.303 2.450 1.00 88.69 99 PHE A C 1
ATOM 783 O O . PHE A 1 99 ? 8.085 8.385 3.224 1.00 88.69 99 PHE A O 1
ATOM 790 N N . SER A 1 100 ? 9.683 9.379 1.991 1.00 89.19 100 SER A N 1
ATOM 791 C CA . SER A 1 100 ? 9.350 10.758 2.355 1.00 89.19 100 SER A CA 1
ATOM 792 C C . SER A 1 100 ? 7.932 11.132 1.922 1.00 89.19 100 SER A C 1
ATOM 794 O O . SER A 1 100 ? 7.140 11.618 2.732 1.00 89.19 100 SER A O 1
ATOM 796 N N . VAL A 1 101 ? 7.564 10.823 0.674 1.00 89.44 101 VAL A N 1
ATOM 797 C CA . VAL A 1 101 ? 6.214 11.052 0.144 1.00 89.44 101 VAL A CA 1
ATOM 798 C C . VAL A 1 101 ? 5.185 10.272 0.960 1.00 89.44 101 VAL A C 1
ATOM 800 O O . VAL A 1 101 ? 4.187 10.851 1.389 1.00 89.44 101 VAL A O 1
ATOM 803 N N . GLN A 1 102 ? 5.432 8.989 1.234 1.00 87.69 102 GLN A N 1
ATOM 804 C CA . GLN A 1 102 ? 4.499 8.159 1.993 1.00 87.69 102 GLN A CA 1
ATOM 805 C C . GLN A 1 102 ? 4.284 8.691 3.414 1.00 87.69 102 GLN A C 1
ATOM 807 O O . GLN A 1 102 ? 3.141 8.849 3.849 1.00 87.69 102 GLN A O 1
ATOM 812 N N . MET A 1 103 ? 5.367 9.024 4.116 1.00 87.88 103 MET A N 1
ATOM 813 C CA . MET A 1 103 ? 5.301 9.602 5.459 1.00 87.88 103 MET A CA 1
ATOM 814 C C . MET A 1 103 ? 4.583 10.952 5.465 1.00 87.88 103 MET A C 1
ATOM 816 O O . MET A 1 103 ? 3.743 11.193 6.333 1.00 87.88 103 MET A O 1
ATOM 820 N N . SER A 1 104 ? 4.852 11.804 4.474 1.00 89.94 104 SER A N 1
ATOM 821 C CA . SER A 1 104 ? 4.190 13.101 4.325 1.00 89.94 104 SER A CA 1
ATOM 822 C C . SER A 1 104 ? 2.679 12.948 4.118 1.00 89.94 104 SER A C 1
ATOM 824 O O . SER A 1 104 ? 1.892 13.597 4.807 1.00 89.94 104 SER A O 1
ATOM 826 N N . PHE A 1 105 ? 2.240 12.017 3.262 1.00 88.88 105 PHE A N 1
ATOM 827 C CA . PHE A 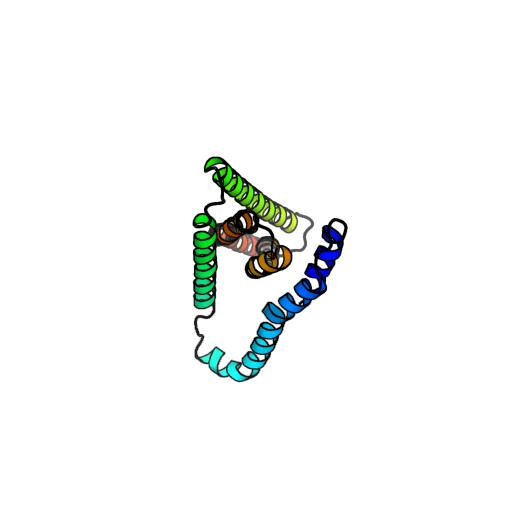1 105 ? 0.815 11.725 3.067 1.00 88.88 105 PHE A CA 1
ATOM 828 C C . PHE A 1 105 ? 0.141 11.176 4.332 1.00 88.88 105 PHE A C 1
ATOM 830 O O . PHE A 1 105 ? -0.976 11.587 4.666 1.00 88.88 105 PHE A O 1
ATOM 837 N N . MET A 1 106 ? 0.802 10.270 5.059 1.00 87.31 106 MET A N 1
ATOM 838 C CA . MET A 1 106 ? 0.287 9.748 6.332 1.00 87.31 106 MET A CA 1
ATOM 839 C C . MET A 1 106 ? 0.145 10.860 7.372 1.00 87.31 106 MET A C 1
ATOM 841 O O . MET A 1 106 ? -0.881 10.959 8.043 1.00 87.31 106 MET A O 1
ATOM 845 N N . PHE A 1 107 ? 1.140 11.738 7.467 1.00 88.56 107 PHE A N 1
ATOM 846 C CA . PHE A 1 107 ? 1.114 12.865 8.389 1.00 88.56 107 PHE A CA 1
ATOM 847 C C . PHE A 1 107 ? 0.033 13.887 8.021 1.00 88.56 107 PHE A C 1
ATOM 849 O O . PHE A 1 107 ? -0.744 14.298 8.881 1.00 88.56 107 PHE A O 1
ATOM 856 N N . LEU A 1 108 ? -0.083 14.248 6.742 1.00 89.56 108 LEU A N 1
ATOM 857 C CA . LEU A 1 108 ? -1.075 15.209 6.265 1.00 89.56 108 LEU A CA 1
ATOM 858 C C . LEU A 1 108 ? -2.508 14.717 6.504 1.00 89.56 108 LEU A C 1
ATOM 860 O O . LEU A 1 108 ? -3.347 15.472 6.995 1.00 89.56 108 LEU A O 1
ATOM 864 N N . THR A 1 109 ? -2.787 13.446 6.204 1.00 87.25 109 THR A N 1
ATOM 865 C CA . THR A 1 109 ? -4.109 12.842 6.447 1.00 87.25 109 THR A CA 1
ATOM 866 C C . THR A 1 109 ? -4.430 12.755 7.939 1.00 87.25 109 THR A C 1
ATOM 868 O O . THR A 1 109 ? -5.566 13.026 8.334 1.00 87.25 109 THR A O 1
ATOM 871 N N . PHE A 1 110 ? -3.431 12.478 8.781 1.00 87.44 110 PHE A N 1
ATOM 872 C CA . PHE A 1 110 ? -3.584 12.503 10.235 1.00 87.44 110 PHE A CA 1
ATOM 873 C C . PHE A 1 110 ? -3.888 13.914 10.758 1.00 87.44 110 PHE A C 1
ATOM 875 O O . PHE A 1 110 ? -4.845 14.090 11.514 1.00 87.44 110 PHE A O 1
ATOM 882 N N . LEU A 1 111 ? -3.138 14.931 10.315 1.00 86.88 111 LEU A N 1
ATOM 883 C CA . LEU A 1 111 ? -3.370 16.332 10.679 1.00 86.88 111 LEU A CA 1
ATOM 884 C C . LEU A 1 111 ? -4.753 16.819 10.245 1.00 86.88 111 LEU A C 1
ATOM 886 O O . LEU A 1 111 ? -5.453 17.470 11.020 1.00 86.88 111 LEU A O 1
ATOM 890 N N . PHE A 1 112 ? -5.153 16.495 9.016 1.00 85.94 112 PHE A N 1
ATOM 891 C CA . PHE A 1 112 ? -6.454 16.881 8.485 1.00 85.94 112 PHE A CA 1
ATOM 892 C C . PHE A 1 112 ? -7.591 16.246 9.290 1.00 85.94 112 PHE A C 1
ATOM 894 O O . PHE A 1 112 ? -8.546 16.927 9.661 1.00 85.94 112 PHE A O 1
ATOM 901 N N . SER A 1 113 ? -7.454 14.963 9.630 1.00 82.50 113 SER A N 1
ATOM 902 C CA . SER A 1 113 ? -8.470 14.232 10.382 1.00 82.50 113 SER A CA 1
ATOM 903 C C . SER A 1 113 ? -8.548 14.641 11.857 1.00 82.50 113 SER A C 1
ATOM 905 O O . SER A 1 113 ? -9.645 14.678 12.414 1.00 82.50 113 SER A O 1
ATOM 907 N N . THR A 1 114 ? -7.417 14.989 12.487 1.00 80.56 114 THR A N 1
ATOM 908 C CA . THR A 1 114 ? -7.364 15.433 13.894 1.00 80.56 114 THR A CA 1
ATOM 909 C C . THR A 1 114 ? -7.597 16.937 14.078 1.00 80.56 114 THR A C 1
ATOM 911 O O . THR A 1 114 ? -7.527 17.430 15.209 1.00 80.56 114 THR A O 1
ATOM 914 N N . ARG A 1 115 ? -7.839 17.684 12.992 1.00 80.50 115 ARG A N 1
ATOM 915 C CA . ARG A 1 115 ? -8.060 19.133 13.036 1.00 80.50 115 ARG A CA 1
ATOM 916 C C . ARG A 1 115 ? -9.264 19.459 13.922 1.00 80.50 115 ARG A C 1
ATOM 918 O O . ARG A 1 115 ? -10.279 18.780 13.869 1.00 80.50 115 ARG A O 1
ATOM 925 N N . ASN A 1 116 ? -9.177 20.548 14.688 1.00 61.31 116 ASN A N 1
ATOM 926 C CA . ASN A 1 116 ? -10.158 20.912 15.725 1.00 61.31 116 ASN A CA 1
ATOM 927 C C . ASN A 1 116 ? -11.606 21.118 15.221 1.00 61.31 116 ASN A C 1
ATOM 929 O O . ASN A 1 116 ? -12.537 21.112 16.014 1.00 61.31 116 ASN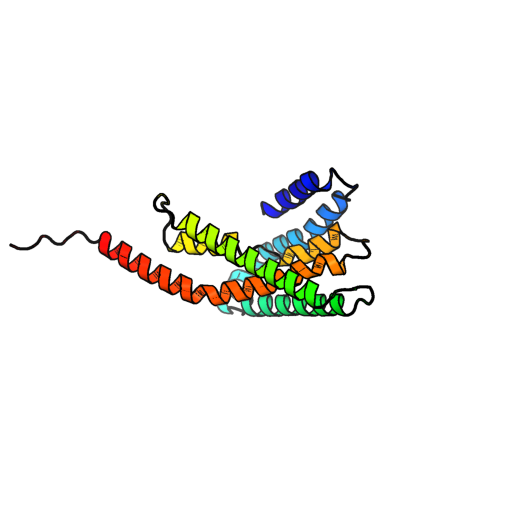 A O 1
ATOM 933 N N . ASN A 1 117 ? -11.791 21.285 13.908 1.00 64.69 117 ASN A N 1
ATOM 934 C CA . ASN A 1 117 ? -13.096 21.430 13.252 1.00 64.69 117 ASN A CA 1
ATOM 935 C C . ASN A 1 117 ? -13.680 20.107 12.729 1.00 64.69 117 ASN A C 1
ATOM 937 O O . ASN A 1 117 ? -14.729 20.100 12.090 1.00 64.69 117 ASN A O 1
ATOM 941 N N . SER A 1 118 ? -12.975 19.000 12.933 1.00 66.50 118 SER A N 1
ATOM 942 C CA . SER A 1 118 ? -13.353 17.689 12.437 1.00 66.50 118 SER A CA 1
ATOM 943 C C . SER A 1 118 ? -14.222 16.960 13.458 1.00 66.50 118 SER A C 1
ATOM 945 O O . SER A 1 118 ? -13.835 16.784 14.612 1.00 66.50 118 SER A O 1
ATOM 947 N N . THR A 1 119 ? -15.397 16.497 13.033 1.00 77.62 119 THR A N 1
ATOM 948 C CA . THR A 1 119 ? -16.306 15.670 13.848 1.00 77.62 119 THR A CA 1
ATOM 949 C C . THR A 1 119 ? -15.846 14.203 13.931 1.00 77.62 119 THR A C 1
ATOM 951 O O . THR A 1 119 ? -16.535 13.373 14.522 1.00 77.62 119 THR A O 1
ATOM 954 N N . PHE A 1 120 ? -14.695 13.852 13.343 1.00 82.50 120 PHE A N 1
ATOM 955 C CA . PHE A 1 120 ? -14.222 12.470 13.280 1.00 82.50 120 PHE A CA 1
ATOM 956 C C . PHE A 1 120 ? -13.838 11.921 14.654 1.00 82.50 120 PHE A C 1
ATOM 958 O O . PHE A 1 120 ? -13.150 12.561 15.455 1.00 82.50 120 PHE A O 1
ATOM 965 N N . THR A 1 121 ? -14.253 10.684 14.924 1.00 84.94 121 THR A N 1
ATOM 966 C CA . THR A 1 121 ? -13.807 9.974 16.120 1.00 84.94 121 THR A CA 1
ATOM 967 C C . THR A 1 121 ? -12.333 9.562 15.976 1.00 84.94 121 THR A C 1
ATOM 969 O O . THR A 1 121 ? -11.797 9.492 14.863 1.00 84.94 121 THR A O 1
ATOM 972 N N . PRO A 1 122 ? -11.639 9.229 17.083 1.00 82.81 122 PRO A N 1
ATOM 973 C CA . PRO A 1 122 ? -10.285 8.687 16.999 1.00 82.81 122 PRO A CA 1
ATOM 974 C C . PRO A 1 122 ? -10.201 7.438 16.113 1.00 82.81 122 PRO A C 1
ATOM 976 O O . PRO A 1 122 ? -9.208 7.269 15.418 1.00 82.81 122 PRO A O 1
ATOM 979 N N . ALA A 1 123 ? -11.246 6.600 16.093 1.00 85.38 123 ALA A N 1
ATOM 980 C CA . ALA A 1 123 ? -11.308 5.415 15.238 1.00 85.38 123 ALA A CA 1
ATOM 981 C C . ALA A 1 123 ? -11.431 5.783 13.750 1.00 85.38 123 ALA A C 1
ATOM 983 O O . ALA A 1 123 ? -10.734 5.198 12.921 1.00 85.38 123 ALA A O 1
ATOM 984 N N . ASP A 1 124 ? -12.237 6.796 13.422 1.00 86.25 124 ASP A N 1
ATOM 985 C CA . ASP A 1 124 ? -12.377 7.290 12.047 1.00 86.25 124 ASP A CA 1
ATOM 986 C C . ASP A 1 124 ? -11.060 7.880 11.543 1.00 86.25 124 ASP A C 1
ATOM 988 O O . ASP A 1 124 ? -10.671 7.643 10.406 1.00 86.25 124 ASP A O 1
ATOM 992 N N . THR A 1 125 ? -10.316 8.568 12.413 1.00 85.81 125 THR A N 1
ATOM 993 C CA . THR A 1 125 ? -8.987 9.098 12.072 1.00 85.81 125 THR A CA 1
ATOM 994 C C . THR A 1 125 ? -8.009 7.991 11.700 1.00 85.81 125 THR A C 1
ATOM 996 O O . THR A 1 125 ? -7.306 8.101 10.696 1.00 85.81 125 THR A O 1
ATOM 999 N N . VAL A 1 126 ? -7.994 6.892 12.461 1.00 87.31 126 VAL A N 1
ATOM 1000 C CA . VAL A 1 126 ? -7.185 5.716 12.116 1.00 87.31 126 VAL A CA 1
ATOM 1001 C C . VAL A 1 126 ? -7.618 5.145 10.764 1.00 87.31 126 VAL A C 1
ATOM 1003 O O . VAL A 1 126 ? -6.772 4.908 9.901 1.00 87.31 126 VAL A O 1
ATOM 1006 N N . ALA A 1 127 ? -8.925 4.970 10.550 1.00 87.62 127 ALA A N 1
ATOM 1007 C CA . ALA A 1 127 ? -9.455 4.448 9.294 1.00 87.62 127 ALA A CA 1
ATOM 1008 C C . ALA A 1 127 ? -9.084 5.337 8.094 1.00 87.62 127 ALA A C 1
ATOM 1010 O O . ALA A 1 127 ? -8.648 4.815 7.070 1.00 87.62 127 ALA A O 1
ATOM 1011 N N . ILE A 1 128 ? -9.182 6.662 8.229 1.00 87.00 128 ILE A N 1
ATOM 1012 C CA . ILE A 1 128 ? -8.839 7.634 7.182 1.00 87.00 128 ILE A CA 1
ATOM 1013 C C . ILE A 1 128 ? -7.351 7.564 6.836 1.00 87.00 128 ILE A C 1
ATOM 1015 O O . ILE A 1 128 ? -7.015 7.481 5.653 1.00 87.00 128 ILE A O 1
ATOM 1019 N N . VAL A 1 129 ? -6.461 7.558 7.835 1.00 87.12 129 VAL A N 1
ATOM 1020 C CA . VAL A 1 129 ? -5.006 7.505 7.607 1.00 87.12 129 VAL A CA 1
ATOM 1021 C C . VAL A 1 129 ? -4.630 6.230 6.861 1.00 87.12 129 VAL A C 1
ATOM 1023 O O . VAL A 1 129 ? -3.976 6.306 5.820 1.00 87.12 129 VAL A O 1
ATOM 1026 N N . PHE A 1 130 ? -5.083 5.062 7.325 1.00 85.69 130 PHE A N 1
ATOM 1027 C CA . PHE A 1 130 ? -4.750 3.797 6.666 1.00 85.69 130 PHE A CA 1
ATOM 1028 C C . PHE A 1 130 ? -5.427 3.659 5.299 1.00 85.69 130 PHE A C 1
ATOM 1030 O O . PHE A 1 130 ? -4.761 3.284 4.339 1.00 85.69 130 PHE A O 1
ATOM 1037 N N . CYS A 1 131 ? -6.703 4.023 5.157 1.00 83.94 131 CYS A N 1
ATOM 1038 C CA . CYS A 1 131 ? -7.415 3.909 3.880 1.00 83.94 131 CYS A CA 1
ATOM 1039 C C . CYS A 1 131 ? -6.861 4.856 2.801 1.00 83.94 131 CYS A C 1
ATOM 1041 O O . CYS A 1 131 ? -6.878 4.515 1.620 1.00 83.94 131 CYS A O 1
ATOM 1043 N N . SER A 1 132 ? -6.365 6.037 3.180 1.00 82.31 132 SER A N 1
ATOM 1044 C CA . SER A 1 132 ? -5.834 7.019 2.221 1.00 82.31 132 SER A CA 1
ATOM 1045 C C . SER A 1 132 ? -4.422 6.672 1.743 1.00 82.31 132 SER A C 1
ATOM 1047 O O . SER A 1 132 ? -4.048 6.961 0.600 1.00 82.31 132 SER A O 1
ATOM 1049 N N . THR A 1 133 ? -3.630 6.072 2.634 1.00 81.06 133 THR A N 1
ATOM 1050 C CA . THR A 1 133 ? -2.194 5.842 2.430 1.00 81.06 133 THR A CA 1
ATOM 1051 C C . THR A 1 133 ? -1.887 4.434 1.950 1.00 81.06 133 THR A C 1
ATOM 1053 O O . THR A 1 133 ? -0.894 4.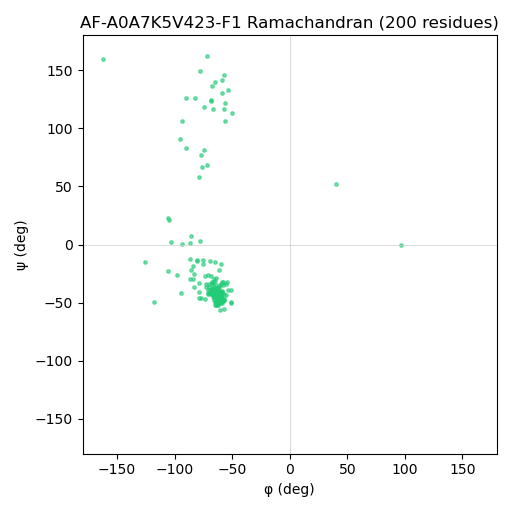250 1.250 1.00 81.06 133 THR A O 1
ATOM 1056 N N . HIS A 1 134 ? -2.748 3.457 2.254 1.00 75.38 134 HIS A N 1
ATOM 1057 C CA . HIS A 1 134 ? -2.639 2.113 1.708 1.00 75.38 134 HIS A CA 1
ATOM 1058 C C . HIS A 1 134 ? -3.420 1.969 0.400 1.00 75.38 134 HIS A C 1
ATOM 1060 O O . HIS A 1 134 ? -4.552 1.485 0.379 1.00 75.38 134 HIS A O 1
ATOM 1066 N N . LYS A 1 135 ? -2.804 2.373 -0.717 1.00 70.31 135 LYS A N 1
ATOM 1067 C CA . LYS A 1 135 ? -3.380 2.155 -2.053 1.00 70.31 135 LYS A CA 1
ATOM 1068 C C . LYS A 1 135 ? -3.164 0.708 -2.512 1.00 70.31 135 LYS A C 1
ATOM 1070 O O . LYS A 1 135 ? -2.171 0.065 -2.170 1.00 70.31 135 LYS A O 1
ATOM 1075 N N . SER A 1 136 ? -4.100 0.189 -3.310 1.00 67.50 136 S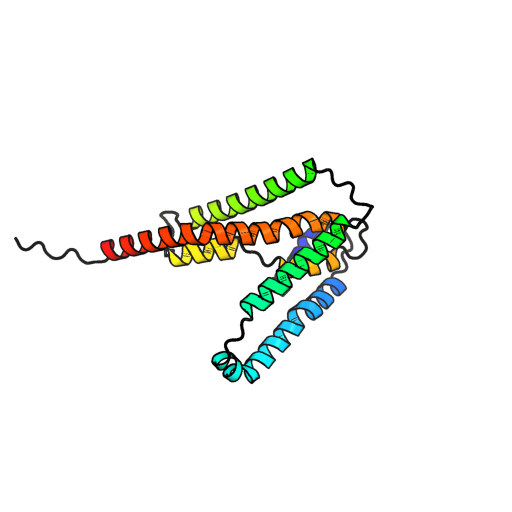ER A N 1
ATOM 1076 C CA . SER A 1 136 ? -4.041 -1.174 -3.859 1.00 67.50 136 SER A CA 1
ATOM 1077 C C . SER A 1 136 ? -3.062 -1.255 -5.037 1.00 67.50 136 SER A C 1
ATOM 1079 O O . SER A 1 136 ? -3.456 -1.277 -6.202 1.00 67.50 136 SER A O 1
ATOM 1081 N N . LEU A 1 137 ? -1.763 -1.293 -4.737 1.00 66.12 137 LEU A N 1
ATOM 1082 C CA . LEU A 1 137 ? -0.724 -1.470 -5.761 1.00 66.12 137 LEU A CA 1
ATOM 1083 C C . LEU A 1 137 ? -0.612 -2.896 -6.291 1.00 66.12 137 LEU A C 1
ATOM 1085 O O . LEU A 1 137 ? -0.018 -3.108 -7.343 1.00 66.12 137 LEU A O 1
ATOM 1089 N N . THR A 1 138 ? -1.225 -3.867 -5.618 1.00 62.97 138 THR A N 1
ATOM 1090 C CA . THR A 1 138 ? -1.295 -5.255 -6.087 1.00 62.97 138 THR A CA 1
ATOM 1091 C C . THR A 1 138 ? -1.969 -5.354 -7.457 1.00 62.97 138 THR A C 1
ATOM 1093 O O . THR A 1 138 ? -1.583 -6.178 -8.278 1.00 62.97 138 THR A O 1
ATOM 1096 N N . LEU A 1 139 ? -2.933 -4.468 -7.732 1.00 65.88 139 LEU A N 1
ATOM 1097 C CA . LEU A 1 139 ? -3.552 -4.313 -9.052 1.00 65.88 139 LEU A CA 1
ATOM 1098 C C . LEU A 1 139 ? -2.743 -3.399 -9.989 1.00 65.88 139 LEU A C 1
ATOM 1100 O O . LEU A 1 139 ? -2.911 -3.459 -11.204 1.00 65.88 139 LEU A O 1
ATOM 1104 N N . GLY A 1 140 ? -1.849 -2.577 -9.433 1.00 69.06 140 GLY A N 1
ATOM 1105 C CA . GLY A 1 140 ? -0.995 -1.645 -10.165 1.00 69.06 140 GLY A CA 1
ATOM 1106 C C . GLY A 1 140 ? 0.054 -2.337 -11.034 1.00 69.06 140 GLY A C 1
ATOM 1107 O O . GLY A 1 140 ? 0.262 -1.900 -12.158 1.00 69.06 140 GLY A O 1
ATOM 1108 N N . ILE A 1 141 ? 0.662 -3.438 -10.573 1.00 68.94 141 ILE A N 1
ATOM 1109 C CA . ILE A 1 141 ? 1.664 -4.180 -11.367 1.00 68.94 141 ILE A CA 1
ATOM 1110 C C . ILE A 1 141 ? 1.042 -4.787 -12.642 1.00 68.94 141 ILE A C 1
ATOM 1112 O O . ILE A 1 141 ? 1.562 -4.515 -13.726 1.00 68.94 141 ILE A O 1
ATOM 1116 N N . PRO A 1 142 ? -0.074 -5.547 -12.581 1.00 66.12 142 PRO A N 1
ATOM 1117 C CA . PRO A 1 142 ? -0.761 -6.003 -13.789 1.00 66.12 142 PRO A CA 1
ATOM 1118 C C . PRO A 1 142 ? -1.175 -4.845 -14.699 1.00 66.12 142 PRO A C 1
ATOM 1120 O O . PRO A 1 142 ? -0.972 -4.917 -15.905 1.00 66.12 142 PRO A O 1
ATOM 1123 N N . MET A 1 143 ? -1.700 -3.755 -14.130 1.00 68.00 143 MET A N 1
ATOM 1124 C CA . MET A 1 143 ? -2.081 -2.575 -14.908 1.00 68.00 143 MET A CA 1
ATOM 1125 C C . MET A 1 143 ? -0.906 -1.942 -15.640 1.00 68.00 143 MET A C 1
ATOM 1127 O O . MET A 1 143 ? -1.029 -1.626 -16.819 1.00 68.00 143 MET A O 1
ATOM 1131 N N . LEU A 1 144 ? 0.240 -1.812 -14.979 1.00 70.31 144 LEU A N 1
ATOM 1132 C CA . LEU A 1 144 ? 1.446 -1.274 -15.588 1.00 70.31 144 LEU A CA 1
ATOM 1133 C C . LEU A 1 144 ? 1.911 -2.141 -16.761 1.00 70.31 144 LEU A C 1
ATOM 1135 O O . LEU A 1 144 ? 2.175 -1.612 -17.837 1.00 70.31 144 LEU A O 1
ATOM 1139 N N . LYS A 1 145 ? 1.940 -3.469 -16.579 1.00 68.25 145 LYS A N 1
ATOM 1140 C CA . LYS A 1 145 ? 2.298 -4.417 -17.647 1.00 68.25 145 LYS A CA 1
ATOM 1141 C C . LYS A 1 145 ? 1.366 -4.316 -18.856 1.00 68.25 145 LYS A C 1
ATOM 1143 O O . LYS A 1 145 ? 1.824 -4.505 -19.973 1.00 68.25 145 LYS A O 1
ATOM 1148 N N . ILE A 1 146 ? 0.084 -4.020 -18.638 1.00 68.38 146 ILE A N 1
ATOM 1149 C CA . ILE A 1 146 ? -0.914 -3.894 -19.709 1.00 68.38 146 ILE A CA 1
ATOM 1150 C C . ILE A 1 146 ? -0.793 -2.537 -20.423 1.00 68.38 146 ILE A C 1
ATOM 1152 O O . ILE A 1 146 ? -0.788 -2.496 -21.649 1.00 68.38 146 ILE A O 1
ATOM 1156 N N . VAL A 1 147 ? -0.679 -1.430 -19.680 1.00 67.12 147 VAL A N 1
ATOM 1157 C CA . VAL A 1 147 ? -0.601 -0.067 -20.250 1.00 67.12 147 VAL A CA 1
ATOM 1158 C C . VAL A 1 147 ? 0.692 0.144 -21.038 1.00 67.12 147 VAL A C 1
ATOM 1160 O O . VAL A 1 147 ? 0.673 0.781 -22.086 1.00 67.12 147 VAL A O 1
ATOM 1163 N N . PHE A 1 148 ? 1.802 -0.406 -20.550 1.00 66.88 148 PHE A N 1
ATOM 1164 C CA . PHE A 1 148 ? 3.125 -0.271 -21.161 1.00 66.88 148 PHE A CA 1
ATOM 1165 C C . PHE A 1 148 ? 3.570 -1.557 -21.875 1.00 66.88 148 PHE A C 1
ATOM 1167 O O . PHE A 1 148 ? 4.767 -1.788 -22.059 1.00 66.88 148 PHE A O 1
ATOM 1174 N N . ALA A 1 149 ? 2.620 -2.409 -22.275 1.00 62.19 149 ALA A N 1
ATOM 1175 C CA . ALA A 1 149 ? 2.909 -3.602 -23.062 1.00 62.19 149 ALA A CA 1
ATOM 1176 C C . ALA A 1 149 ? 3.643 -3.204 -24.359 1.00 62.19 149 ALA A C 1
ATOM 1178 O O . ALA A 1 149 ? 3.092 -2.481 -25.186 1.00 62.19 149 ALA A O 1
ATOM 1179 N N . GLY A 1 150 ? 4.891 -3.656 -24.520 1.00 58.97 150 GLY A N 1
ATOM 1180 C CA . GLY A 1 150 ? 5.733 -3.348 -25.685 1.00 58.97 150 GLY A CA 1
ATOM 1181 C C . GLY A 1 150 ? 6.724 -2.189 -25.509 1.00 58.97 150 GLY A C 1
ATOM 1182 O O . GLY A 1 150 ? 7.487 -1.923 -26.432 1.00 58.97 150 GLY A O 1
ATOM 1183 N N . TYR A 1 151 ? 6.766 -1.523 -24.349 1.00 64.94 151 TYR A N 1
ATOM 1184 C CA . TYR A 1 151 ? 7.815 -0.542 -24.042 1.00 64.94 151 TYR A CA 1
ATOM 1185 C C . TYR A 1 151 ? 9.082 -1.238 -23.527 1.00 64.94 151 TYR A C 1
ATOM 1187 O O . TYR A 1 151 ? 9.041 -1.962 -22.532 1.00 64.94 151 TYR A O 1
ATOM 1195 N N . GLU A 1 152 ? 10.223 -0.962 -24.159 1.00 59.00 152 GLU A N 1
ATOM 1196 C CA . GLU A 1 152 ? 11.523 -1.590 -23.859 1.00 59.00 152 GLU A CA 1
ATOM 1197 C C . GLU A 1 152 ? 12.012 -1.325 -22.416 1.00 59.00 152 GLU A C 1
ATOM 1199 O O . GLU A 1 152 ? 12.761 -2.109 -21.840 1.00 59.00 152 GLU A O 1
ATOM 1204 N N . HIS A 1 153 ? 11.509 -0.260 -21.779 1.00 64.06 153 HIS A N 1
ATOM 1205 C CA . HIS A 1 153 ? 11.864 0.161 -20.418 1.00 64.06 153 HIS A CA 1
ATOM 1206 C C . HIS A 1 153 ? 10.789 -0.139 -19.355 1.00 64.06 153 HIS A C 1
ATOM 1208 O O . HIS A 1 153 ? 10.780 0.477 -18.286 1.00 64.06 153 HIS A O 1
ATOM 1214 N N . LEU A 1 154 ? 9.878 -1.087 -19.605 1.00 65.38 154 LEU A N 1
ATOM 1215 C CA . LEU A 1 154 ? 8.828 -1.488 -18.651 1.00 65.38 154 LEU A CA 1
ATOM 1216 C C . LEU A 1 154 ? 9.389 -1.821 -17.255 1.00 65.38 154 LEU A C 1
ATOM 1218 O O . LEU A 1 154 ? 8.804 -1.468 -16.224 1.00 65.38 154 LEU A O 1
ATOM 1222 N N . SER A 1 155 ? 10.550 -2.474 -17.223 1.00 65.06 155 SER A N 1
ATOM 1223 C CA . SER A 1 155 ? 11.249 -2.873 -16.002 1.00 65.06 155 SER A CA 1
ATOM 1224 C C . SER A 1 155 ? 11.646 -1.669 -15.142 1.00 65.06 155 SER A C 1
ATOM 1226 O O . SER A 1 155 ? 11.510 -1.741 -13.923 1.00 65.06 155 SER A O 1
ATOM 1228 N N . LEU A 1 156 ? 12.045 -0.549 -15.763 1.00 68.56 156 LEU A N 1
ATOM 1229 C CA . LEU A 1 156 ? 12.430 0.696 -15.083 1.00 68.56 156 LEU A CA 1
ATOM 1230 C C . LEU A 1 156 ? 11.223 1.406 -14.456 1.00 68.56 156 LEU A C 1
ATOM 1232 O O . LEU A 1 156 ? 11.290 1.848 -13.311 1.00 68.56 156 LEU A O 1
ATOM 1236 N N . ILE A 1 157 ? 10.091 1.455 -15.165 1.00 71.75 157 ILE A N 1
ATOM 1237 C CA . ILE A 1 157 ? 8.847 2.069 -14.662 1.00 71.75 157 ILE A CA 1
ATOM 1238 C C . ILE A 1 157 ? 8.259 1.249 -13.500 1.00 71.75 157 ILE A C 1
ATOM 1240 O O . ILE A 1 157 ? 7.597 1.785 -12.609 1.00 71.75 157 ILE A O 1
ATOM 1244 N N . SER A 1 158 ? 8.533 -0.056 -13.473 1.00 71.38 158 SER A N 1
ATOM 1245 C CA . SER A 1 158 ? 8.072 -0.959 -12.415 1.00 71.38 158 SER A CA 1
ATOM 1246 C C . SER A 1 158 ? 8.826 -0.766 -11.094 1.00 71.38 158 SER A C 1
ATOM 1248 O O . SER A 1 158 ? 8.255 -1.013 -10.033 1.00 71.38 158 SER A O 1
ATOM 1250 N N . VAL A 1 159 ? 10.079 -0.294 -11.120 1.00 74.81 159 VAL A N 1
ATOM 1251 C CA . VAL A 1 159 ? 10.951 -0.232 -9.927 1.00 74.81 159 VAL A CA 1
ATOM 1252 C C . VAL A 1 159 ? 10.375 0.620 -8.791 1.00 74.81 159 VAL A C 1
ATOM 1254 O O . VAL A 1 159 ? 10.299 0.120 -7.665 1.00 74.81 159 VAL A O 1
ATOM 1257 N N . PRO A 1 160 ? 9.900 1.860 -9.020 1.00 75.75 160 PRO A N 1
ATOM 1258 C CA . PRO A 1 160 ? 9.331 2.669 -7.944 1.00 75.75 160 PRO A CA 1
ATOM 1259 C C . PRO A 1 160 ? 8.087 2.021 -7.325 1.00 75.75 160 PRO A C 1
ATOM 1261 O O . PRO A 1 160 ? 7.909 2.050 -6.109 1.00 75.75 160 PRO A O 1
ATOM 1264 N N . LEU A 1 161 ? 7.247 1.381 -8.144 1.00 75.44 161 LEU A N 1
ATOM 1265 C CA . LEU A 1 161 ? 6.053 0.664 -7.685 1.00 75.44 161 LEU A CA 1
ATOM 1266 C C . LEU A 1 161 ? 6.418 -0.547 -6.816 1.00 75.44 161 LEU A C 1
ATOM 1268 O O . LEU A 1 161 ? 5.769 -0.791 -5.793 1.00 75.44 161 LEU A O 1
ATOM 1272 N N . LEU A 1 162 ? 7.481 -1.265 -7.188 1.00 74.19 162 LEU A N 1
ATOM 1273 C CA . LEU A 1 162 ? 8.004 -2.408 -6.438 1.00 74.19 162 LEU A CA 1
ATOM 1274 C C . LEU A 1 162 ? 8.603 -2.019 -5.094 1.00 74.19 162 LEU A C 1
ATOM 1276 O O . LEU A 1 162 ? 8.481 -2.789 -4.149 1.00 74.19 162 LEU A O 1
ATOM 1280 N N . ILE A 1 163 ? 9.221 -0.843 -4.993 1.00 79.25 163 ILE A N 1
ATOM 1281 C CA . ILE A 1 163 ? 9.792 -0.328 -3.741 1.00 79.25 163 ILE A CA 1
ATOM 1282 C C . ILE A 1 163 ? 8.692 0.242 -2.841 1.00 79.25 163 ILE A C 1
ATOM 1284 O O . ILE A 1 163 ? 8.688 0.019 -1.628 1.00 79.25 163 ILE A O 1
ATOM 1288 N N . TYR A 1 164 ? 7.733 0.959 -3.427 1.00 81.31 164 TYR A N 1
ATOM 1289 C CA . TYR A 1 164 ? 6.672 1.624 -2.678 1.00 81.31 164 TYR A CA 1
ATOM 1290 C C . TYR A 1 164 ? 5.792 0.630 -1.925 1.00 81.31 164 TYR A C 1
ATOM 1292 O O . TYR A 1 164 ? 5.446 0.867 -0.770 1.00 81.31 164 TYR A O 1
ATOM 1300 N N . HIS A 1 165 ? 5.420 -0.490 -2.541 1.00 79.69 165 HIS A N 1
ATOM 1301 C CA . HIS A 1 165 ? 4.472 -1.415 -1.926 1.00 79.69 165 HIS A CA 1
ATOM 1302 C C . HIS A 1 165 ? 4.994 -2.063 -0.613 1.00 79.69 165 HIS A C 1
ATOM 1304 O O . HIS A 1 165 ? 4.298 -1.988 0.404 1.00 79.69 165 HIS A O 1
ATOM 1310 N N . PRO A 1 166 ? 6.211 -2.641 -0.554 1.00 80.56 166 PRO A N 1
ATOM 1311 C CA . PRO A 1 166 ? 6.841 -3.062 0.698 1.00 80.56 166 PRO A CA 1
ATOM 1312 C C . PRO A 1 166 ? 7.037 -1.912 1.687 1.00 80.56 166 PRO A C 1
ATOM 1314 O O . PRO A 1 166 ? 6.765 -2.092 2.873 1.00 80.56 166 PRO A O 1
ATOM 1317 N N . ALA A 1 167 ? 7.462 -0.730 1.219 1.00 83.94 167 ALA A N 1
ATOM 1318 C CA . ALA A 1 167 ? 7.643 0.437 2.083 1.00 83.94 167 ALA A CA 1
ATOM 1319 C C . ALA A 1 167 ? 6.328 0.842 2.767 1.00 83.94 167 ALA A C 1
ATOM 1321 O O . ALA A 1 167 ? 6.319 1.119 3.963 1.00 83.94 167 ALA A O 1
ATOM 1322 N N . GLN A 1 168 ? 5.207 0.792 2.043 1.00 85.75 168 GLN A N 1
ATOM 1323 C CA . GLN A 1 168 ? 3.866 1.034 2.573 1.00 85.75 168 GLN A CA 1
ATOM 1324 C C . GLN A 1 168 ? 3.495 0.013 3.661 1.00 85.75 168 GLN A C 1
ATOM 1326 O O . GLN A 1 168 ? 3.008 0.402 4.719 1.00 85.75 168 GLN A O 1
ATOM 1331 N N . ILE A 1 169 ? 3.747 -1.284 3.440 1.00 84.50 169 ILE A N 1
ATOM 1332 C CA . ILE A 1 169 ? 3.480 -2.332 4.443 1.00 84.50 169 ILE A CA 1
ATOM 1333 C C . ILE A 1 169 ? 4.362 -2.142 5.683 1.00 84.50 169 ILE A C 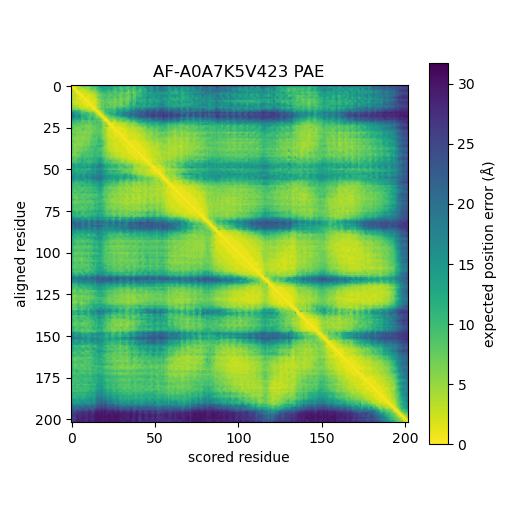1
ATOM 1335 O O . ILE A 1 169 ? 3.865 -2.225 6.809 1.00 84.50 169 ILE A O 1
ATOM 1339 N N . LEU A 1 170 ? 5.650 -1.854 5.491 1.00 86.94 170 LEU A N 1
ATOM 1340 C CA . LEU A 1 170 ? 6.601 -1.642 6.579 1.00 86.94 170 LEU A CA 1
ATOM 1341 C C . LEU A 1 170 ? 6.206 -0.418 7.414 1.00 86.94 170 LEU A C 1
ATOM 1343 O O . LEU A 1 170 ? 6.019 -0.535 8.621 1.00 86.94 170 LEU A O 1
ATOM 1347 N N . LEU A 1 171 ? 5.990 0.731 6.773 1.00 86.44 171 LEU A N 1
ATOM 1348 C CA . LEU A 1 171 ? 5.557 1.960 7.438 1.00 86.44 171 LEU A CA 1
ATOM 1349 C C . LEU A 1 171 ? 4.215 1.791 8.147 1.00 86.44 171 LEU A C 1
ATOM 1351 O O . LEU A 1 171 ? 4.078 2.177 9.307 1.00 86.44 171 LEU A O 1
ATOM 1355 N N . GLY A 1 172 ? 3.244 1.163 7.482 1.00 85.56 172 GLY A N 1
ATOM 1356 C CA . GLY A 1 172 ? 1.948 0.861 8.074 1.00 85.56 172 GLY A CA 1
ATOM 1357 C C . GLY A 1 172 ? 2.083 0.006 9.331 1.00 85.56 172 GLY A C 1
ATOM 1358 O O . GLY A 1 172 ? 1.533 0.356 10.373 1.00 85.56 172 GLY A O 1
ATOM 1359 N N . SER A 1 173 ? 2.860 -1.077 9.270 1.00 86.38 173 SER A N 1
ATOM 1360 C CA . SER A 1 173 ? 3.049 -1.981 10.413 1.00 86.38 173 SER A CA 1
ATOM 1361 C C . SER A 1 173 ? 3.808 -1.334 11.579 1.00 86.38 173 SER A C 1
ATOM 1363 O O . SER A 1 173 ? 3.416 -1.541 12.727 1.00 86.38 173 SER A O 1
ATOM 1365 N N . LEU A 1 174 ? 4.816 -0.496 11.310 1.00 88.50 174 LEU A N 1
ATOM 1366 C CA . LEU A 1 174 ? 5.532 0.279 12.334 1.00 88.50 174 LEU A CA 1
ATOM 1367 C C . LEU A 1 174 ? 4.653 1.350 12.992 1.00 88.50 174 LEU A C 1
ATOM 1369 O O . LEU A 1 174 ? 4.823 1.649 14.173 1.00 88.50 174 LEU A O 1
ATOM 1373 N N . LEU A 1 175 ? 3.704 1.926 12.251 1.00 87.00 175 LEU A N 1
ATOM 1374 C CA . LEU A 1 175 ? 2.852 3.001 12.752 1.00 87.00 175 LEU A CA 1
ATOM 1375 C C . LEU A 1 175 ? 1.644 2.491 13.560 1.00 87.00 175 LEU A C 1
ATOM 1377 O O . LEU A 1 175 ? 1.141 3.208 14.431 1.00 87.00 175 LEU A O 1
ATOM 1381 N N . VAL A 1 176 ? 1.192 1.253 13.320 1.00 88.50 176 VAL A N 1
ATOM 1382 C CA . VAL A 1 176 ? 0.042 0.639 14.014 1.00 88.50 176 VAL A CA 1
ATOM 1383 C C . VAL A 1 176 ? 0.144 0.730 15.548 1.00 88.50 176 VAL A C 1
ATOM 1385 O O . VAL A 1 176 ? -0.823 1.197 16.158 1.00 88.50 176 VAL A O 1
ATOM 1388 N N . PRO A 1 177 ? 1.253 0.341 16.212 1.00 88.81 177 PRO A N 1
ATOM 1389 C CA . PRO A 1 177 ? 1.371 0.431 17.671 1.00 88.81 177 PRO A CA 1
ATOM 1390 C C . PRO A 1 177 ? 1.233 1.865 18.196 1.00 88.81 177 PRO A C 1
ATOM 1392 O O . PRO A 1 177 ? 0.509 2.107 19.166 1.00 88.81 177 PRO A O 1
ATOM 1395 N N . THR A 1 178 ? 1.875 2.821 17.523 1.00 88.62 178 THR A N 1
ATOM 1396 C CA . THR A 1 178 ? 1.873 4.242 17.896 1.00 88.62 178 THR A CA 1
ATOM 1397 C C . THR A 1 178 ? 0.473 4.839 17.780 1.00 88.62 178 THR A C 1
ATOM 1399 O O . THR A 1 178 ? -0.039 5.424 18.738 1.00 88.62 178 THR A O 1
ATOM 1402 N N . ILE A 1 179 ? -0.196 4.622 16.643 1.00 87.12 179 ILE A N 1
ATOM 1403 C CA . ILE A 1 179 ? -1.569 5.094 16.421 1.00 87.12 179 ILE A CA 1
ATOM 1404 C C . ILE A 1 179 ? -2.547 4.423 17.391 1.00 87.12 179 ILE A C 1
ATOM 1406 O O . ILE A 1 179 ? -3.449 5.084 17.909 1.00 87.12 179 ILE A O 1
ATOM 1410 N N . LYS A 1 180 ? -2.367 3.132 17.690 1.00 87.88 180 LYS A N 1
ATOM 1411 C CA . LYS A 1 180 ? -3.205 2.410 18.657 1.00 87.88 180 LYS A CA 1
ATOM 1412 C C . LYS A 1 180 ? -3.102 3.023 20.054 1.00 87.88 180 LYS A C 1
ATOM 1414 O O . LYS A 1 180 ? -4.133 3.256 20.685 1.00 87.88 180 LYS A O 1
ATOM 1419 N N . SER A 1 181 ? -1.886 3.312 20.520 1.00 88.69 181 SER A N 1
ATOM 1420 C CA . SER A 1 181 ? -1.657 3.966 21.816 1.00 88.69 181 SER A CA 1
ATOM 1421 C C . SER A 1 181 ? -2.316 5.352 21.880 1.00 88.69 181 SER A C 1
ATOM 1423 O O . SER A 1 181 ? -3.036 5.671 22.835 1.00 88.69 181 SER A O 1
ATOM 1425 N N . TRP A 1 182 ? -2.160 6.146 20.815 1.00 90.06 182 TRP A N 1
ATOM 1426 C CA . TRP A 1 182 ? -2.810 7.450 20.682 1.00 90.06 182 TRP A CA 1
ATOM 1427 C C . TRP A 1 182 ? -4.344 7.344 20.713 1.00 90.06 182 TRP A C 1
ATOM 1429 O O . TRP A 1 182 ? -5.002 8.058 21.475 1.00 90.06 182 TRP A O 1
ATOM 1439 N N . MET A 1 183 ? -4.920 6.414 19.946 1.00 88.31 183 MET A N 1
ATOM 1440 C CA . MET A 1 183 ? -6.368 6.212 19.845 1.00 88.31 183 MET A CA 1
ATOM 1441 C C . MET A 1 183 ? -6.980 5.843 21.201 1.00 88.31 183 MET A C 1
ATOM 1443 O O . MET A 1 183 ? -7.982 6.438 21.602 1.00 88.31 183 MET A O 1
ATOM 1447 N N . VAL A 1 184 ? -6.366 4.903 21.928 1.00 88.31 184 VAL A N 1
ATOM 1448 C CA . VAL A 1 184 ? -6.824 4.480 23.264 1.00 88.31 184 VAL A CA 1
ATOM 1449 C C . VAL A 1 184 ? -6.779 5.651 24.247 1.00 88.31 184 VAL A C 1
ATOM 1451 O O . VAL A 1 184 ? -7.746 5.886 24.977 1.00 88.31 184 VAL A O 1
ATOM 1454 N N . SER A 1 185 ? -5.697 6.432 24.224 1.00 87.38 185 SER A N 1
ATOM 1455 C CA . SER A 1 185 ? -5.540 7.618 25.073 1.00 87.38 185 SER A CA 1
ATOM 1456 C C . SER A 1 185 ? -6.621 8.667 24.790 1.00 87.38 185 SER A C 1
ATOM 1458 O O . SER A 1 185 ? -7.246 9.195 25.715 1.00 87.38 185 SER A O 1
ATOM 1460 N N . ARG A 1 186 ? -6.916 8.929 23.510 1.00 84.81 186 ARG A N 1
ATOM 1461 C CA . ARG A 1 186 ? -7.928 9.911 23.096 1.00 84.81 186 ARG A CA 1
ATOM 1462 C C . ARG A 1 186 ? -9.354 9.448 23.394 1.00 84.81 186 ARG A C 1
ATOM 1464 O O . ARG A 1 186 ? -10.167 10.245 23.853 1.00 84.81 186 ARG A O 1
ATOM 1471 N N . GLN A 1 187 ? -9.654 8.162 23.207 1.00 84.75 187 GLN A N 1
ATOM 1472 C CA . GLN A 1 187 ? -10.944 7.582 23.594 1.00 84.75 187 GLN A CA 1
ATOM 1473 C C . GLN A 1 187 ? -11.170 7.650 25.108 1.00 84.75 187 GLN A C 1
ATOM 1475 O O . GLN A 1 187 ? -12.283 7.952 25.541 1.00 84.75 187 GLN A O 1
ATOM 1480 N N . LYS A 1 188 ? -10.130 7.412 25.918 1.00 85.50 188 LYS A N 1
ATOM 1481 C CA . LYS A 1 188 ? -10.208 7.557 27.379 1.00 85.50 188 LYS A CA 1
ATOM 1482 C C . LYS A 1 188 ? -10.506 9.005 27.777 1.00 85.50 188 LYS A C 1
ATOM 1484 O O . LYS A 1 188 ? -11.410 9.226 28.577 1.00 85.50 188 LYS A O 1
ATOM 1489 N N . ALA A 1 189 ? -9.820 9.977 27.173 1.00 82.44 189 ALA A N 1
ATOM 1490 C CA . ALA A 1 189 ? -10.077 11.400 27.407 1.00 82.44 189 ALA A CA 1
ATOM 1491 C C . ALA A 1 189 ? -11.519 11.803 27.040 1.00 82.44 189 ALA A C 1
ATOM 1493 O O . ALA A 1 189 ? -12.210 12.404 27.856 1.00 82.44 189 ALA A O 1
ATOM 1494 N N . LEU A 1 190 ? -12.016 11.390 25.867 1.00 80.62 190 LEU A N 1
ATOM 1495 C CA . LEU A 1 190 ? -13.391 11.674 25.431 1.00 80.62 190 LEU A CA 1
ATOM 1496 C C . LEU A 1 190 ? -14.452 11.054 26.352 1.00 80.62 190 LEU A C 1
ATOM 1498 O O . LEU A 1 190 ? -15.490 11.671 26.595 1.00 80.62 190 LEU A O 1
ATOM 1502 N N . LYS A 1 191 ? -14.203 9.849 26.883 1.00 79.06 191 LYS A N 1
ATOM 1503 C CA . LYS A 1 191 ? -15.091 9.222 27.874 1.00 79.06 191 LYS A CA 1
ATOM 1504 C C . LYS A 1 191 ? -15.132 10.017 29.179 1.00 79.06 191 LYS A C 1
ATOM 1506 O O . LYS A 1 191 ? -16.214 10.175 29.728 1.00 79.06 191 LYS A O 1
ATOM 1511 N N . LEU A 1 192 ? -13.998 10.541 29.647 1.00 77.62 192 LEU A N 1
ATOM 1512 C CA . LEU A 1 192 ? -13.928 11.358 30.866 1.00 77.62 192 LEU A CA 1
ATOM 1513 C C . LEU A 1 192 ? -14.660 12.700 30.712 1.00 77.62 192 LEU A C 1
ATOM 1515 O O . LEU A 1 192 ? -15.339 13.120 31.639 1.00 77.62 192 LEU A O 1
ATOM 1519 N N . THR A 1 193 ? -14.588 13.343 29.542 1.00 73.56 193 THR A N 1
ATOM 1520 C CA . THR A 1 193 ? -15.303 14.608 29.275 1.00 73.56 193 THR A CA 1
ATOM 1521 C C . THR A 1 193 ? -16.821 14.427 29.142 1.00 73.56 193 THR A C 1
ATOM 1523 O O . THR A 1 193 ? -17.569 15.364 29.399 1.00 73.56 193 THR A O 1
ATOM 1526 N N . ARG A 1 194 ? -17.290 13.237 28.736 1.00 66.19 194 ARG A N 1
ATOM 1527 C CA . ARG A 1 194 ? -18.724 12.915 28.591 1.00 66.19 194 ARG A CA 1
ATOM 1528 C C . ARG A 1 194 ? -19.393 12.407 29.872 1.00 66.19 194 ARG A C 1
ATOM 1530 O O . ARG A 1 194 ? -20.616 12.322 29.892 1.00 66.19 194 ARG A O 1
ATOM 1537 N N . GLN A 1 195 ? -18.636 12.056 30.913 1.00 55.84 195 GLN A N 1
ATOM 1538 C CA . GLN A 1 195 ? -19.226 11.741 32.217 1.00 55.84 195 GLN A CA 1
ATOM 1539 C C . GLN A 1 195 ? -19.805 13.037 32.812 1.00 55.84 195 GLN A C 1
ATOM 1541 O O . GLN A 1 195 ? -19.068 14.023 32.913 1.00 55.84 195 GLN A O 1
ATOM 1546 N N . PRO A 1 196 ? -21.099 13.084 33.186 1.00 55.53 196 PRO A N 1
ATOM 1547 C CA . PRO A 1 196 ? -21.648 14.252 33.859 1.00 55.53 196 PRO A CA 1
ATOM 1548 C C . PRO A 1 196 ? -20.845 14.474 35.142 1.00 55.53 196 PRO A C 1
ATOM 1550 O O . PRO A 1 196 ? -20.617 13.526 35.895 1.00 55.53 196 PRO A O 1
ATOM 1553 N N . LYS A 1 197 ? -20.377 15.710 35.377 1.00 57.69 197 LYS A N 1
ATOM 1554 C CA . LYS A 1 197 ? -19.780 16.088 36.665 1.00 57.69 197 LYS A CA 1
ATOM 1555 C C . LYS A 1 197 ? -20.758 15.639 37.750 1.00 57.69 197 LYS A C 1
ATOM 1557 O O . LYS A 1 197 ? -21.871 16.157 37.804 1.00 57.69 197 LYS A O 1
ATOM 1562 N N . ALA A 1 198 ? -20.370 14.656 38.564 1.00 60.59 198 ALA A N 1
ATOM 1563 C CA . ALA A 1 198 ? -21.152 14.289 39.733 1.00 60.59 198 ALA A CA 1
ATOM 1564 C C . ALA A 1 198 ? -21.378 15.573 40.547 1.00 60.59 198 ALA A C 1
ATOM 1566 O O . ALA A 1 198 ? -20.419 16.340 40.705 1.00 60.59 198 ALA A O 1
ATOM 1567 N N . PRO A 1 199 ? -22.612 15.862 41.001 1.00 50.59 199 PRO A N 1
ATOM 1568 C CA . PRO A 1 199 ? -22.845 17.035 41.823 1.00 50.59 199 PRO A CA 1
ATOM 1569 C C . PRO A 1 199 ? -21.924 16.927 43.034 1.00 50.59 199 PRO A C 1
ATOM 1571 O O . PRO A 1 199 ? -21.942 15.923 43.749 1.00 50.59 199 PRO A O 1
ATOM 1574 N N . VAL A 1 200 ? -21.073 17.938 43.201 1.00 60.62 200 VAL A N 1
ATOM 1575 C CA . VAL A 1 200 ? -20.255 18.116 44.395 1.00 60.62 200 VAL A CA 1
ATOM 1576 C C . VAL A 1 200 ? -21.244 18.141 45.555 1.00 60.62 200 VAL A C 1
ATOM 1578 O O . VAL A 1 200 ? -22.032 19.078 45.670 1.00 60.62 200 VAL A O 1
ATOM 1581 N N . LYS A 1 201 ? -21.291 17.062 46.344 1.00 53.09 201 LYS A N 1
ATOM 1582 C CA . LYS A 1 201 ? -21.984 17.102 47.628 1.00 53.09 201 LYS A CA 1
ATOM 1583 C C . LYS A 1 201 ? -21.183 18.069 48.494 1.00 53.09 201 LYS A C 1
ATOM 1585 O O . LYS A 1 201 ? -19.989 17.851 48.684 1.00 53.09 201 LYS A O 1
ATOM 1590 N N . VAL A 1 202 ? -21.879 19.150 48.841 1.00 61.34 202 VAL A N 1
ATOM 1591 C CA . VAL A 1 202 ? -21.484 20.312 49.645 1.00 61.34 202 VAL A CA 1
ATOM 1592 C C . VAL A 1 202 ? -20.645 19.915 50.850 1.00 61.34 202 VAL A C 1
ATOM 1594 O O . VAL A 1 202 ? -21.025 18.919 51.506 1.00 61.34 202 VAL A O 1
#

Foldseek 3Di:
DVCLVVVLVVCCVPVVVPDPFPSVQLNVVLCVPPVVVVVVVVVVCVVCVVVCVVPVPPVVVVVVVVVVVVLVVLVCVLVVDPPDPDDPVNLVVLLVVLLVVLVVLLVVLLCVCPPPPHPDALVNSLVRSLVRRQDPLVSVLVSLCRRCVPPPCSSVVCSSSSSNNVSSVVVNVVCVVVSVVVNVVRVVVVVVVPPPDDPPPD

Sequence (202 aa):
FQGIVITPLLLLLFLGSSSSVPFTSIFSQLFMTVVVPLIIGQIVRRYIKDWLERKKPPFGAISSCVLLMIIYTTFCDTFANPNIDLDKFSLIIIVLIIFSVQMSFMFLTFLFSTRNNSTFTPADTVAIVFCSTHKSLTLGIPMLKIVFAGYEHLSLISVPLLIYHPAQILLGSLLVPTIKSWMVSRQKALKLTRQPKAPVKV

pLDDT: mean 76.92, std 10.3, range [50.59, 91.56]

InterPro domains:
  IPR016833 Putative sodium bile acid cotransporter [PF13593] (2-180)
  IPR016833 Putative sodium bile acid cotransporter [PTHR18640] (3-189)
  IPR038770 Sodium/solute symporter superfamily [G3DSA:1.20.1530.20] (1-187)

Organism: NCBI:txid1160851

Secondary structure (DSSP, 8-state):
-HHHHHHHHHHHHHHTTTS---HHHHHHHHIIIIIHHHHHHHHHHHHHHHHHHHH---HHHHHHHHHHHHHHHHHHHHHH-TT----HHHHHHHHHHHHHHHHHHHHHHHHHHTSTT----HHHHHHHHHHHH---TTTHHHHHHHHTTT-TTHHHHHHHHHHHHHHHHHHHHHHHHHHHHHHHHHHHHHHHHHS-------

Solvent-accessible surface area (backbone atoms only — not comparable to full-atom values): 11707 Å² total; per-residue (Å²): 113,69,62,76,57,49,50,60,52,49,47,45,66,70,44,55,79,78,45,93,67,65,57,69,60,45,51,53,49,48,40,60,70,49,50,47,56,50,53,52,48,57,56,51,45,71,77,44,43,71,62,44,72,72,67,61,70,62,58,67,59,53,51,52,50,55,48,50,49,51,52,50,54,52,49,51,56,41,76,69,42,88,88,62,90,71,52,71,66,59,52,52,51,51,51,50,50,49,51,50,53,51,52,49,51,37,49,50,45,40,52,59,38,69,33,93,89,45,88,59,51,60,67,51,34,52,50,49,26,50,63,72,60,59,68,76,53,84,60,43,56,64,47,48,56,56,76,42,62,89,48,95,58,47,55,66,71,44,47,63,58,62,53,40,52,57,49,49,53,53,53,51,61,66,42,47,63,59,52,50,55,51,35,54,53,51,52,53,52,54,53,61,72,67,49,76,80,71,80,79,81,125